Protein 3ZBQ (pdb70)

Sequence (315 aa):
KVKTRIYFCGGAGFRIGELFHGYHEDVCYIDTSVQNKHKHNTDDNTIIIEADKRAIGMGKDRKAAAELISAHIPAIAHHFPAGDTNIVVYSMGGASGSTIGPSLVSHLQQQGEVVVSVVIGSYDSDISLRNSSGSLKTFEGVSSVSKVPMIINYHENVEGIPQSMVNQNILEVLNALVILFNQEHQSLDLMDITNWAHFHKHHDVPVQTVQLHVCFDRQEAQAILDPISIASLYTDPDRDVSISTVLTRTTGYADPEKYDFDQMHFVINGLSIEDIRKRLEERREMMNRAKANMRKRQSTLDVDDQATSSGLVFD

B-factor: mean 13.77, std 8.46, range [2.0, 55.32]

Radius of gyration: 22.24 Å; Cα contacts (8 Å, |Δi|>4): 606; chains: 1; bounding box: 83×39×45 Å

Secondary structure (DSSP, 8-state):
--SEEEEEEHHHHHHHHHHHTTS-SSEEEEESBSTT--TT--TTTEEE--B--B-B--TT-HHHHHHHHGGGHHHHHHHS---SEEEEEEESSSSSHHHHHHHHHHHHHHTT--EEEEEEE--SSHHHHHHHHHHHHHHHHHHHHHTSPPEEEEEE--TTS-HHHHHHHHHHHHHHHHHHTSS-SBT--HHHHHHHHTGGGTS---SS-EEEEEESSHHHHHTSSSEEEEEEEESSGGG----S--SEEEEEE--TTT---SEEEEEEESTHHHHHHHHHHHHHHHHHHHHHT---PPPS--TT--B-TT--B--

CATH classification: 3.40.50.1440

Structure (mmCIF, N/CA/C/O backbone):
data_3ZBQ
#
_entry.id   3ZBQ
#
_cell.length_a   43.494
_cell.length_b   66.243
_cell.length_c   52.581
_cell.angle_alpha   90.00
_cell.angle_beta   112.69
_cell.angle_gamma   90.00
#
_symmetry.space_group_name_H-M   'P 1 21 1'
#
loop_
_entity.id
_entity.type
_entity.pdbx_description
1 polymer PHIKZ039
2 non-polymer "GUANOSINE-5'-DIPHOSPHATE"
3 water water
#
loop_
_atom_site.group_PDB
_atom_site.id
_atom_site.type_symbol
_atom_site.label_atom_id
_atom_site.label_alt_id
_atom_site.label_comp_id
_atom_site.label_asym_id
_atom_site.label_entity_id
_atom_site.label_seq_id
_atom_site.pdbx_PDB_ins_code
_atom_site.Cartn_x
_atom_site.Cartn_y
_atom_site.Cartn_z
_atom_site.occupancy
_atom_site.B_iso_or_equiv
_atom_site.auth_seq_id
_atom_site.auth_comp_id
_atom_site.auth_asym_id
_atom_site.auth_atom_id
_atom_site.pdbx_PDB_model_num
ATOM 1 N N . LYS A 1 4 ? -17.164 0.666 -25.089 1.00 18.72 4 LYS A N 1
ATOM 2 C CA . LYS A 1 4 ? -16.269 0.082 -24.094 1.00 16.50 4 LYS A CA 1
ATOM 3 C C . LYS A 1 4 ? -16.194 -1.415 -24.310 1.00 14.62 4 LYS A C 1
ATOM 4 O O . LYS A 1 4 ? -17.207 -2.047 -24.586 1.00 14.47 4 LYS A O 1
ATOM 10 N N . VAL A 1 5 ? -15.002 -1.990 -24.174 1.00 11.73 5 VAL A N 1
ATOM 11 C CA . VAL A 1 5 ? -14.877 -3.442 -24.231 1.00 9.77 5 VAL A CA 1
ATOM 12 C C . VAL A 1 5 ? -15.544 -4.039 -22.991 1.00 10.23 5 VAL A C 1
ATOM 13 O O . VAL A 1 5 ? -15.702 -3.348 -21.984 1.00 11.82 5 VAL A O 1
ATOM 17 N N . LYS A 1 6 ? -15.958 -5.302 -23.073 1.00 8.23 6 LYS A N 1
ATOM 18 C CA . LYS A 1 6 ? -16.589 -5.964 -21.935 1.00 11.40 6 LYS A CA 1
ATOM 19 C C . LYS A 1 6 ? -15.623 -6.124 -20.761 1.00 7.70 6 LYS A C 1
ATOM 20 O O . LYS A 1 6 ? -15.965 -5.838 -19.612 1.00 6.41 6 LYS A O 1
ATOM 26 N N . THR A 1 7 ? -14.409 -6.571 -21.058 1.00 8.93 7 THR A N 1
ATOM 27 C CA . THR A 1 7 ? -13.404 -6.757 -20.026 1.00 5.98 7 THR A CA 1
ATOM 28 C C . THR A 1 7 ? -12.044 -6.324 -20.563 1.00 7.41 7 THR A C 1
ATOM 29 O O . THR A 1 7 ? -11.587 -6.853 -21.579 1.00 9.42 7 THR A O 1
ATOM 33 N N . ARG A 1 8 ? -11.422 -5.348 -19.903 1.00 4.68 8 ARG A N 1
ATOM 34 C CA . ARG A 1 8 ? -10.036 -4.982 -20.200 1.00 7.31 8 ARG A CA 1
ATOM 35 C C . ARG A 1 8 ? -9.139 -5.641 -19.166 1.00 6.47 8 ARG A C 1
ATOM 36 O O . ARG A 1 8 ? -9.382 -5.538 -17.957 1.00 5.37 8 ARG A O 1
ATOM 44 N N . ILE A 1 9 ? -8.095 -6.317 -19.624 1.00 8.84 9 ILE A N 1
ATOM 45 C CA . ILE A 1 9 ? -7.141 -6.885 -18.689 1.00 5.86 9 ILE A CA 1
ATOM 46 C C . ILE A 1 9 ? -5.822 -6.135 -18.813 1.00 7.60 9 ILE A C 1
ATOM 47 O O . ILE A 1 9 ? -5.305 -5.969 -19.918 1.00 8.15 9 ILE A O 1
ATOM 52 N N . TYR A 1 10 ? -5.313 -5.656 -17.680 1.00 3.96 10 TYR A N 1
ATOM 53 C CA . TYR A 1 10 ? -4.044 -4.927 -17.631 1.00 7.09 10 TYR A CA 1
ATOM 54 C C . TYR A 1 10 ? -2.984 -5.813 -16.993 1.00 5.04 10 TYR A C 1
ATOM 55 O O . TYR A 1 10 ? -3.045 -6.090 -15.782 1.00 4.51 10 TYR A O 1
ATOM 64 N N . PHE A 1 11 ? -2.004 -6.239 -17.792 1.00 6.77 11 PHE A N 1
ATOM 65 C CA . PHE A 1 11 ? -0.910 -7.068 -17.305 1.00 6.74 11 PHE A CA 1
ATOM 66 C C . PHE A 1 11 ? 0.276 -6.151 -17.007 1.00 5.28 11 PHE A C 1
ATOM 67 O O . PHE A 1 11 ? 0.788 -5.495 -17.910 1.00 6.38 11 PHE A O 1
ATOM 75 N N . CYS A 1 12 ? 0.696 -6.099 -15.743 1.00 4.79 12 CYS A N 1
ATOM 76 C CA . CYS A 1 12 ? 1.678 -5.116 -15.297 1.00 5.76 12 CYS A CA 1
ATOM 77 C C . CYS A 1 12 ? 2.921 -5.755 -14.694 1.00 5.63 12 CYS A C 1
ATOM 78 O O . CYS A 1 12 ? 2.829 -6.661 -13.852 1.00 5.25 12 CYS A O 1
ATOM 81 N N . GLY A 1 13 ? 4.079 -5.259 -15.110 1.00 6.59 13 GLY A N 1
ATOM 82 C CA . GLY A 1 13 ? 5.352 -5.754 -14.609 1.00 6.22 13 GLY A CA 1
ATOM 83 C C . GLY A 1 13 ? 5.659 -7.146 -15.129 1.00 7.10 13 GLY A C 1
ATOM 84 O O . GLY A 1 13 ? 4.890 -7.691 -15.914 1.00 6.65 13 GLY A O 1
ATOM 85 N N . GLY A 1 14 ? 6.767 -7.728 -14.678 1.00 6.52 14 GLY A N 1
ATOM 86 C CA . GLY A 1 14 ? 7.207 -9.026 -15.168 1.00 5.76 14 GLY A CA 1
ATOM 87 C C . GLY A 1 14 ? 6.204 -10.152 -14.988 1.00 7.30 14 GLY A C 1
ATOM 88 O O . GLY A 1 14 ? 5.874 -10.854 -15.945 1.00 6.78 14 GLY A O 1
ATOM 89 N N . ALA A 1 15 ? 5.708 -10.321 -13.767 1.00 5.95 15 ALA A N 1
ATOM 90 C CA . ALA A 1 15 ? 4.779 -11.400 -13.484 1.00 6.03 15 ALA A CA 1
ATOM 91 C C . ALA A 1 15 ? 3.543 -11.234 -14.359 1.00 4.87 15 ALA A C 1
ATOM 92 O O . ALA A 1 15 ? 3.008 -12.212 -14.862 1.00 5.90 15 ALA A O 1
ATOM 94 N N . GLY A 1 16 ? 3.112 -9.992 -14.542 1.00 6.05 16 GLY A N 1
ATOM 95 C CA . GLY A 1 16 ? 1.939 -9.699 -15.359 1.00 5.47 16 GLY A CA 1
ATOM 96 C C . GLY A 1 16 ? 2.194 -10.083 -16.803 1.00 7.08 16 GLY A C 1
ATOM 97 O O . GLY A 1 16 ? 1.347 -10.699 -17.440 1.00 7.04 16 GLY A O 1
ATOM 98 N N . PHE A 1 17 ? 3.376 -9.735 -17.314 1.00 6.12 17 PHE A N 1
ATOM 99 C CA . PHE A 1 17 ? 3.758 -10.108 -18.678 1.00 5.78 17 PHE A CA 1
ATOM 100 C C . PHE A 1 17 ? 3.794 -11.624 -18.888 1.00 6.14 17 PHE A C 1
ATOM 101 O O . PHE A 1 17 ? 3.359 -12.126 -19.925 1.00 8.56 17 PHE A O 1
ATOM 109 N N . ARG A 1 18 ? 4.339 -12.347 -17.913 1.00 6.66 18 ARG A N 1
ATOM 110 C CA . ARG A 1 18 ? 4.465 -13.799 -18.018 1.00 7.10 18 ARG A CA 1
ATOM 111 C C . ARG A 1 18 ? 3.106 -14.488 -17.962 1.00 7.82 18 ARG A C 1
ATOM 112 O O . ARG A 1 18 ? 2.834 -15.409 -18.735 1.00 8.03 18 ARG A O 1
ATOM 120 N N . ILE A 1 19 ? 2.258 -14.040 -17.046 1.00 6.91 19 ILE A N 1
ATOM 121 C CA . ILE A 1 19 ? 0.898 -14.566 -16.970 1.00 5.89 19 ILE A CA 1
ATOM 122 C C . ILE A 1 19 ? 0.151 -14.263 -18.274 1.00 8.40 19 ILE A C 1
ATOM 123 O O . ILE A 1 19 ? -0.557 -15.116 -18.816 1.00 9.56 19 ILE A O 1
ATOM 128 N N . GLY A 1 20 ? 0.323 -13.047 -18.783 1.00 7.29 20 GLY A N 1
ATOM 129 C CA . GLY A 1 20 ? -0.339 -12.639 -20.016 1.00 7.81 20 GLY A CA 1
ATOM 130 C C . GLY A 1 20 ? 0.093 -13.475 -21.207 1.00 8.96 20 GLY A C 1
ATOM 131 O O . GLY A 1 20 ? -0.704 -13.803 -22.073 1.00 10.57 20 GLY A O 1
ATOM 132 N N . GLU A 1 21 ? 1.372 -13.828 -21.249 1.00 8.63 21 GLU A N 1
ATOM 133 C CA . GLU A 1 21 ? 1.864 -14.666 -22.326 1.00 12.46 21 GLU A CA 1
ATOM 134 C C . GLU A 1 21 ? 1.223 -16.043 -22.259 1.00 10.69 21 GLU A C 1
ATOM 135 O O . GLU A 1 21 ? 0.868 -16.610 -23.287 1.00 10.54 21 GLU A O 1
ATOM 141 N N . LEU A 1 22 ? 1.063 -16.572 -21.047 1.00 8.54 22 LEU A N 1
ATOM 142 C CA . LEU A 1 22 ? 0.406 -17.866 -20.861 1.00 8.28 22 LEU A CA 1
ATOM 143 C C . LEU A 1 22 ? -1.095 -17.788 -21.168 1.00 10.32 22 LEU A C 1
ATOM 144 O O . LEU A 1 22 ? -1.697 -18.774 -21.574 1.00 12.13 22 LEU A O 1
ATOM 149 N N . PHE A 1 23 ? -1.681 -16.610 -20.978 1.00 8.96 23 PHE A N 1
ATOM 150 C CA . PHE A 1 23 ? -3.130 -16.433 -21.097 1.00 10.14 23 PHE A CA 1
ATOM 151 C C . PHE A 1 23 ? -3.525 -16.062 -22.523 1.00 14.37 23 PHE A C 1
ATOM 152 O O . PHE A 1 23 ? -4.711 -15.943 -22.844 1.00 15.45 23 PHE A O 1
ATOM 160 N N . HIS A 1 24 ? -2.530 -15.886 -23.384 1.00 14.07 24 HIS A N 1
ATOM 161 C CA . HIS A 1 24 ? -2.792 -15.368 -24.722 1.00 19.92 24 HIS A CA 1
ATOM 162 C C . HIS A 1 24 ? -3.763 -16.227 -25.533 1.00 21.98 24 HIS A C 1
ATOM 163 O O . HIS A 1 24 ? -3.607 -17.446 -25.630 1.00 25.79 24 HIS A O 1
ATOM 170 N N . GLY A 1 25 ? -4.759 -15.580 -26.126 1.00 25.02 25 GLY A N 1
ATOM 171 C CA . GLY A 1 25 ? -5.752 -16.290 -26.911 1.00 27.46 25 GLY A CA 1
ATOM 172 C C . GLY A 1 25 ? -7.029 -16.546 -26.134 1.00 29.32 25 GLY A C 1
ATOM 173 O O . GLY A 1 25 ? -8.055 -16.891 -26.716 1.00 28.07 25 GLY A O 1
ATOM 174 N N . TYR A 1 26 ? -6.970 -16.375 -24.816 1.00 24.35 26 TYR A N 1
ATOM 175 C CA . TYR A 1 26 ? -8.154 -16.557 -23.980 1.00 22.02 26 TYR A CA 1
ATOM 176 C C . TYR A 1 26 ? -8.990 -15.289 -23.924 1.00 23.47 26 TYR A C 1
ATOM 177 O O . TYR A 1 26 ? -10.146 -15.310 -23.492 1.00 25.41 26 TYR A O 1
ATOM 186 N N . HIS A 1 27 ? -8.404 -14.184 -24.370 1.00 22.43 27 HIS A N 1
ATOM 187 C CA . HIS A 1 27 ? -9.107 -12.902 -24.364 1.00 24.32 27 HIS A CA 1
ATOM 188 C C . HIS A 1 27 ? -8.378 -11.904 -25.244 1.00 19.94 27 HIS A C 1
ATOM 189 O O . HIS A 1 27 ? -7.160 -11.770 -25.159 1.00 19.54 27 HIS A O 1
ATOM 196 N N . GLU A 1 28 ? -9.122 -11.192 -26.079 1.00 17.86 28 GLU A N 1
ATOM 197 C CA . GLU A 1 28 ? -8.506 -10.276 -27.031 1.00 19.16 28 GLU A CA 1
ATOM 198 C C . GLU A 1 28 ? -8.098 -8.948 -26.397 1.00 17.17 28 GLU A C 1
ATOM 199 O O . GLU A 1 28 ? -7.033 -8.396 -26.703 1.00 20.07 28 GLU A O 1
ATOM 205 N N . ASP A 1 29 ? -8.934 -8.445 -25.495 1.00 12.75 29 ASP A N 1
ATOM 206 C CA . ASP A 1 29 ? -8.779 -7.077 -25.000 1.00 10.42 29 ASP A CA 1
ATOM 207 C C . ASP A 1 29 ? -7.837 -6.995 -23.815 1.00 10.77 29 ASP A C 1
ATOM 208 O O . ASP A 1 29 ? -8.239 -6.668 -22.697 1.00 9.71 29 ASP A O 1
ATOM 213 N N . VAL A 1 30 ? -6.569 -7.286 -24.073 1.00 9.24 30 VAL A N 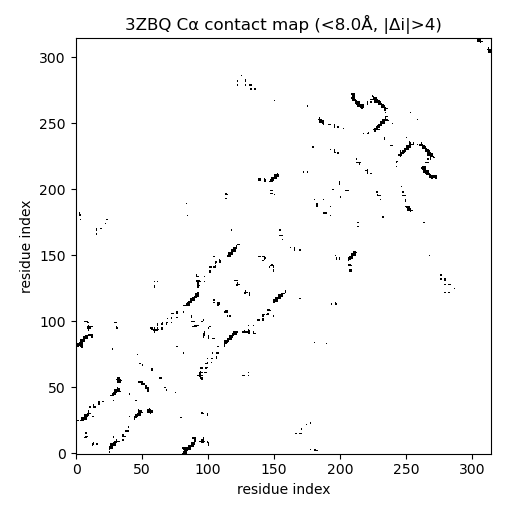1
ATOM 214 C CA . VAL A 1 30 ? -5.562 -7.257 -23.036 1.00 7.92 30 VAL A CA 1
ATOM 215 C C . VAL A 1 30 ? -4.496 -6.226 -23.394 1.00 10.10 30 VAL A C 1
ATOM 216 O O . VAL A 1 30 ? -4.306 -5.875 -24.569 1.00 7.10 30 VAL A O 1
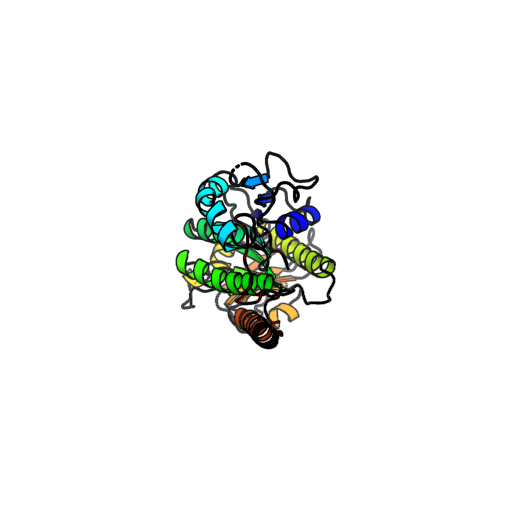ATOM 220 N N . CYS A 1 31 ? -3.797 -5.739 -22.378 1.00 7.38 31 CYS A N 1
ATOM 221 C CA . CYS A 1 31 ? -2.724 -4.790 -22.608 1.00 8.31 31 CYS A CA 1
ATOM 222 C C . CYS A 1 31 ? -1.648 -4.968 -21.562 1.00 6.74 31 CYS A C 1
ATOM 223 O O . CYS A 1 31 ? -1.878 -5.597 -20.514 1.00 7.51 31 CYS A O 1
ATOM 226 N N . TYR A 1 32 ? -0.470 -4.424 -21.858 1.00 6.74 32 TYR A N 1
ATOM 227 C CA . TYR A 1 32 ? 0.725 -4.674 -21.066 1.00 6.95 32 TYR A CA 1
ATOM 228 C C . TYR A 1 32 ? 1.442 -3.375 -20.743 1.00 7.62 32 TYR A C 1
ATOM 229 O O . TYR A 1 32 ? 1.670 -2.549 -21.627 1.00 7.91 32 TYR A O 1
ATOM 238 N N . ILE A 1 33 ? 1.805 -3.202 -19.477 1.00 4.92 33 ILE A N 1
ATOM 239 C CA . ILE A 1 33 ? 2.504 -2.003 -19.035 1.00 4.96 33 ILE A CA 1
ATOM 240 C C . ILE A 1 33 ? 3.681 -2.405 -18.157 1.00 5.57 33 ILE A C 1
ATOM 241 O O . ILE A 1 33 ? 3.521 -3.140 -17.184 1.00 4.89 33 ILE A O 1
ATOM 246 N N . ASP A 1 34 ? 4.868 -1.920 -18.497 1.00 6.40 34 ASP A N 1
ATOM 247 C CA . ASP A 1 34 ? 6.065 -2.271 -17.737 1.00 6.96 34 ASP A CA 1
ATOM 248 C C . ASP A 1 34 ? 7.086 -1.152 -17.834 1.00 8.37 34 ASP A C 1
ATOM 249 O O . ASP A 1 34 ? 6.868 -0.146 -18.520 1.00 7.59 34 ASP A O 1
ATOM 254 N N . THR A 1 35 ? 8.201 -1.337 -17.140 1.00 6.36 35 THR A N 1
ATOM 255 C CA . THR A 1 35 ? 9.329 -0.404 -17.180 1.00 7.57 35 THR A CA 1
ATOM 256 C C . THR A 1 35 ? 10.535 -1.085 -17.818 1.00 8.86 35 THR A C 1
ATOM 257 O O . THR A 1 35 ? 11.682 -0.666 -17.637 1.00 9.05 35 THR A O 1
ATOM 261 N N . SER A 1 36 ? 10.274 -2.142 -18.575 1.00 8.42 36 SER A N 1
ATOM 262 C CA . SER A 1 36 ? 11.341 -3.010 -19.064 1.00 12.36 36 SER A CA 1
ATOM 263 C C . SER A 1 36 ? 10.989 -3.567 -20.440 1.00 12.12 36 SER A C 1
ATOM 264 O O . SER A 1 36 ? 9.871 -4.042 -20.645 1.00 15.10 36 SER A O 1
ATOM 267 N N . VAL A 1 37 ? 11.927 -3.491 -21.387 1.00 10.25 37 VAL A N 1
ATOM 268 C CA . VAL A 1 37 ? 11.704 -4.082 -22.712 1.00 12.33 37 VAL A CA 1
ATOM 269 C C . VAL A 1 37 ? 12.051 -5.565 -22.707 1.00 17.76 37 VAL A C 1
ATOM 270 O O . VAL A 1 37 ? 11.595 -6.321 -23.559 1.00 17.57 37 VAL A O 1
ATOM 274 N N . GLN A 1 38 ? 12.855 -5.977 -21.733 1.00 17.19 38 GLN A N 1
ATOM 275 C CA . GLN A 1 38 ? 13.301 -7.362 -21.668 1.00 20.61 38 GLN A CA 1
ATOM 276 C C . GLN A 1 38 ? 12.128 -8.329 -21.473 1.00 22.37 38 GLN A C 1
ATOM 277 O O . GLN A 1 38 ? 12.130 -9.442 -22.012 1.00 24.49 38 GLN A O 1
ATOM 283 N N . ASN A 1 39 ? 11.118 -7.895 -20.722 1.00 19.69 39 ASN A N 1
ATOM 284 C CA . ASN A 1 39 ? 9.992 -8.761 -20.393 1.00 17.79 39 ASN A CA 1
ATOM 285 C C . ASN A 1 39 ? 9.043 -8.977 -21.558 1.00 18.95 39 ASN A C 1
ATOM 286 O O . ASN A 1 39 ? 8.148 -9.826 -21.491 1.00 18.85 39 ASN A O 1
ATOM 291 N N . LYS A 1 40 ? 9.225 -8.195 -22.616 1.00 15.59 40 LYS A N 1
ATOM 292 C CA . LYS A 1 40 ? 8.418 -8.366 -23.813 1.00 18.33 40 LYS A CA 1
ATOM 293 C C . LYS A 1 40 ? 8.607 -9.764 -24.395 1.00 21.45 40 LYS A C 1
ATOM 294 O O . LYS A 1 40 ? 9.699 -10.355 -24.327 1.00 19.99 40 LYS A O 1
ATOM 300 N N . HIS A 1 41 ? 7.515 -10.306 -24.919 1.00 18.30 41 HIS A N 1
ATOM 301 C CA . HIS A 1 41 ? 7.517 -11.629 -25.521 1.00 19.44 41 HIS A CA 1
ATOM 302 C C . HIS A 1 41 ? 6.775 -11.564 -26.856 1.00 22.39 41 HIS A C 1
ATOM 303 O O . HIS A 1 41 ? 6.369 -10.480 -27.296 1.00 19.00 41 HIS A O 1
ATOM 310 N N . LYS A 1 42 ? 6.589 -12.721 -27.485 1.00 18.96 42 LYS A N 1
ATOM 311 C CA . LYS A 1 42 ? 6.040 -12.781 -28.838 1.00 25.08 42 LYS A CA 1
ATOM 312 C C . LYS A 1 42 ? 4.650 -12.148 -28.981 1.00 26.86 42 LYS A C 1
ATOM 313 O O . LYS A 1 42 ? 4.257 -11.750 -30.078 1.00 30.15 42 LYS A O 1
ATOM 319 N N . HIS A 1 43 ? 3.911 -12.047 -27.879 1.00 21.85 43 HIS A N 1
ATOM 320 C CA . HIS A 1 43 ? 2.542 -11.527 -27.945 1.00 24.09 43 HIS A CA 1
ATOM 321 C C . HIS A 1 43 ? 2.430 -10.047 -27.548 1.00 23.89 43 HIS A C 1
ATOM 322 O O . HIS A 1 43 ? 1.332 -9.478 -27.521 1.00 22.58 43 HIS A O 1
ATOM 329 N N . ASN A 1 44 ? 3.567 -9.425 -27.251 1.00 19.11 44 ASN A N 1
ATOM 330 C CA . ASN A 1 44 ? 3.599 -7.982 -27.049 1.00 17.98 44 ASN A CA 1
ATOM 331 C C . ASN A 1 44 ? 3.727 -7.280 -28.386 1.00 23.42 44 ASN A C 1
ATOM 332 O O . ASN A 1 44 ? 4.658 -7.546 -29.144 1.00 21.99 44 ASN A O 1
ATOM 337 N N . THR A 1 45 ? 2.788 -6.385 -28.674 1.00 17.38 45 THR A N 1
ATOM 338 C CA . THR A 1 45 ? 2.823 -5.609 -29.910 1.00 21.64 45 THR A CA 1
ATOM 339 C C . THR A 1 45 ? 2.950 -4.122 -29.595 1.00 21.97 45 THR A C 1
ATOM 340 O O . THR A 1 45 ? 2.852 -3.715 -28.434 1.00 17.99 45 THR A O 1
ATOM 344 N N . ASP A 1 46 ? 3.168 -3.312 -30.628 1.00 23.47 46 ASP A N 1
ATOM 345 C CA . ASP A 1 46 ? 3.214 -1.866 -30.452 1.00 27.50 46 ASP A CA 1
ATOM 346 C C . ASP A 1 46 ? 1.836 -1.351 -30.047 1.00 20.93 46 ASP A C 1
ATOM 347 O O . ASP A 1 46 ? 1.720 -0.307 -29.405 1.00 25.58 46 ASP A O 1
ATOM 352 N N . ASP A 1 47 ? 0.795 -2.093 -30.422 1.00 20.88 47 ASP A N 1
ATOM 353 C CA . ASP A 1 47 ? -0.578 -1.682 -30.147 1.00 22.74 47 ASP A CA 1
ATOM 354 C C . ASP A 1 47 ? -1.071 -2.017 -28.739 1.00 21.29 47 ASP A C 1
ATOM 355 O O . ASP A 1 47 ? -1.948 -1.331 -28.216 1.00 24.39 47 ASP A O 1
ATOM 360 N N . ASN A 1 48 ? -0.510 -3.053 -28.120 1.00 14.50 48 ASN A N 1
ATOM 361 C CA . ASN A 1 48 ? -1.027 -3.504 -26.827 1.00 13.19 48 ASN A CA 1
ATOM 362 C C . ASN A 1 48 ? -0.072 -3.327 -25.643 1.00 11.90 48 ASN A C 1
ATOM 363 O O . ASN A 1 48 ? -0.361 -3.770 -24.531 1.00 8.93 48 ASN A O 1
ATOM 368 N N . THR A 1 49 ? 1.060 -2.674 -25.876 1.00 9.47 49 THR A N 1
ATOM 369 C CA . THR A 1 49 ? 2.096 -2.587 -24.853 1.00 8.82 49 THR A CA 1
ATOM 370 C C . THR A 1 49 ? 2.596 -1.163 -24.698 1.00 8.35 49 THR A C 1
ATOM 371 O O . THR A 1 49 ? 2.827 -0.469 -25.693 1.00 9.25 49 THR A O 1
ATOM 375 N N . ILE A 1 50 ? 2.731 -0.725 -23.450 1.00 5.65 50 ILE A N 1
ATOM 376 C CA . ILE A 1 50 ? 3.376 0.547 -23.133 1.00 8.41 50 ILE A CA 1
ATOM 377 C C . ILE A 1 50 ? 4.550 0.262 -22.210 1.00 8.19 50 ILE A C 1
ATOM 378 O O . ILE A 1 50 ? 4.374 -0.303 -21.127 1.00 7.16 50 ILE A O 1
ATOM 383 N N . ILE A 1 51 ? 5.745 0.638 -22.652 1.00 7.63 51 ILE A N 1
ATOM 384 C CA . ILE A 1 51 ? 6.951 0.519 -21.834 1.00 7.58 51 ILE A CA 1
ATOM 385 C C . ILE A 1 51 ? 7.356 1.908 -21.342 1.00 10.01 51 ILE A C 1
ATOM 386 O O . ILE A 1 51 ? 7.557 2.822 -22.140 1.00 11.88 51 ILE A O 1
ATOM 391 N N . ILE A 1 52 ? 7.441 2.076 -20.025 1.00 7.41 52 ILE A N 1
ATOM 392 C CA . ILE A 1 52 ? 7.746 3.378 -19.443 1.00 9.68 52 ILE A CA 1
ATOM 393 C C . ILE A 1 52 ? 9.248 3.487 -19.254 1.00 14.09 52 ILE A C 1
ATOM 394 O O . ILE A 1 52 ? 9.829 2.786 -18.421 1.00 10.95 52 ILE A O 1
ATOM 399 N N . GLU A 1 53 ? 9.874 4.365 -20.029 1.00 13.44 53 GLU A N 1
ATOM 400 C CA . GLU A 1 53 ? 11.329 4.488 -19.991 1.00 16.48 53 GLU A CA 1
ATOM 401 C C . GLU A 1 53 ? 11.806 5.407 -18.866 1.00 16.05 53 GLU A C 1
ATOM 402 O O . GLU A 1 53 ? 11.136 6.377 -18.512 1.00 15.82 53 GLU A O 1
ATOM 408 N N . ALA A 1 54 ? 12.980 5.108 -18.321 1.00 21.25 54 ALA A N 1
ATOM 409 C CA . ALA A 1 54 ? 13.577 5.964 -17.300 1.00 23.83 54 ALA A CA 1
ATOM 410 C C . ALA A 1 54 ? 14.713 6.772 -17.917 1.00 26.74 54 ALA A C 1
ATOM 411 O O . ALA A 1 54 ? 15.349 6.319 -18.869 1.00 32.01 54 ALA A O 1
ATOM 413 N N . ASP A 1 55 ? 14.955 7.969 -17.389 1.00 32.40 55 ASP A N 1
ATOM 414 C CA . ASP A 1 55 ? 16.083 8.783 -17.833 1.00 31.01 55 ASP A CA 1
ATOM 415 C C . ASP A 1 55 ? 17.380 8.068 -17.494 1.00 34.50 55 ASP A C 1
ATOM 416 O O . ASP A 1 55 ? 17.643 7.778 -16.327 1.00 34.22 55 ASP A O 1
ATOM 421 N N . LYS A 1 65 ? 18.340 7.343 -21.527 1.00 34.06 65 LYS A N 1
ATOM 422 C CA . LYS A 1 65 ? 16.918 7.017 -21.647 1.00 35.59 65 LYS A CA 1
ATOM 423 C C . LYS A 1 65 ? 16.723 5.538 -22.009 1.00 30.67 65 LYS A C 1
ATOM 424 O O . LYS A 1 65 ? 16.920 5.131 -23.159 1.00 27.76 65 LYS A O 1
ATOM 430 N N . ARG A 1 66 ? 16.344 4.736 -21.016 1.00 26.55 66 ARG A N 1
ATOM 431 C CA . ARG A 1 66 ? 16.261 3.287 -21.188 1.00 25.17 66 ARG A CA 1
ATOM 432 C C . ARG A 1 66 ? 15.109 2.648 -20.414 1.00 18.38 66 ARG A C 1
ATOM 433 O O . ARG A 1 66 ? 14.441 3.293 -19.603 1.00 20.06 66 ARG A O 1
ATOM 441 N N . ALA A 1 67 ? 14.886 1.367 -20.676 1.00 13.51 67 ALA A N 1
ATOM 442 C CA . ALA A 1 67 ? 13.855 0.622 -19.971 1.00 11.51 67 ALA A CA 1
ATOM 443 C C . ALA A 1 67 ? 14.448 -0.705 -19.567 1.00 10.20 67 ALA A C 1
ATOM 444 O O . ALA A 1 67 ? 14.378 -1.690 -20.311 1.00 11.82 67 ALA A O 1
ATOM 446 N N . ILE A 1 68 ? 15.069 -0.725 -18.395 1.00 11.22 68 ILE A N 1
ATOM 447 C CA . ILE A 1 68 ? 15.759 -1.924 -17.939 1.00 9.50 68 ILE A CA 1
ATOM 448 C C . ILE A 1 68 ? 15.209 -2.416 -16.606 1.00 11.07 68 ILE A C 1
ATOM 449 O O . ILE A 1 68 ? 15.903 -3.090 -15.846 1.00 6.98 68 ILE A O 1
ATOM 454 N N . GLY A 1 69 ? 13.946 -2.089 -16.326 1.00 6.43 69 GLY A N 1
ATOM 455 C CA . GLY A 1 69 ? 13.319 -2.531 -15.095 1.00 6.65 69 GLY A CA 1
ATOM 456 C C . GLY A 1 69 ? 13.656 -1.660 -13.899 1.00 7.62 69 GLY A C 1
ATOM 457 O O . GLY A 1 69 ? 14.422 -0.690 -13.999 1.00 8.87 69 GLY A O 1
ATOM 458 N N . MET A 1 70 ? 13.098 -2.025 -12.751 1.00 6.63 70 MET A N 1
ATOM 459 C CA . MET A 1 70 ? 13.313 -1.273 -11.523 1.00 5.83 70 MET A CA 1
ATOM 460 C C . MET A 1 70 ? 13.988 -2.113 -10.431 1.00 6.34 70 MET A C 1
ATOM 461 O O . MET A 1 70 ? 14.235 -1.623 -9.331 1.00 6.14 70 MET A O 1
ATOM 466 N N . GLY A 1 71 ? 14.293 -3.371 -10.752 1.00 6.90 71 GLY A N 1
ATOM 467 C CA . GLY A 1 71 ? 14.970 -4.266 -9.828 1.00 6.01 71 GLY A CA 1
ATOM 468 C C . GLY A 1 71 ? 14.481 -4.246 -8.389 1.00 8.28 71 GLY A C 1
ATOM 469 O O . GLY A 1 71 ? 15.267 -4.046 -7.468 1.00 4.64 71 GLY A O 1
ATOM 470 N N . LYS A 1 72 ? 13.177 -4.450 -8.203 1.00 6.19 72 LYS A N 1
ATOM 471 C CA . LYS A 1 72 ? 12.541 -4.512 -6.881 1.00 7.47 72 LYS A CA 1
ATOM 472 C C . LYS A 1 72 ? 12.611 -3.231 -6.042 1.00 6.09 72 LYS A C 1
ATOM 473 O O . LYS A 1 72 ? 12.344 -3.258 -4.837 1.00 8.43 72 LYS A O 1
ATOM 479 N N . ASP A 1 73 ? 12.950 -2.115 -6.683 1.00 7.53 73 ASP A N 1
ATOM 480 C CA . ASP A 1 73 ? 12.965 -0.819 -6.007 1.00 7.50 73 ASP A CA 1
ATOM 481 C C . ASP A 1 73 ? 11.593 -0.180 -6.168 1.00 7.97 73 ASP A C 1
ATOM 482 O O . ASP A 1 73 ? 11.355 0.567 -7.121 1.00 8.66 73 ASP A O 1
ATOM 487 N N . ARG A 1 74 ? 10.692 -0.485 -5.238 1.00 6.91 74 ARG A N 1
ATOM 488 C CA . ARG A 1 74 ? 9.299 -0.035 -5.326 1.00 11.31 74 ARG A CA 1
ATOM 489 C C . ARG A 1 74 ? 9.163 1.491 -5.291 1.00 10.24 74 ARG A C 1
ATOM 490 O O . ARG A 1 74 ? 8.323 2.065 -5.991 1.00 9.05 74 ARG A O 1
ATOM 498 N N . LYS A 1 75 ? 9.977 2.149 -4.471 1.00 11.07 75 LYS A N 1
ATOM 499 C CA . LYS A 1 75 ? 9.911 3.606 -4.376 1.00 10.89 75 LYS A CA 1
ATOM 500 C C . LYS A 1 75 ? 10.356 4.277 -5.667 1.00 10.47 75 LYS A C 1
ATOM 501 O O . LYS A 1 75 ? 9.690 5.191 -6.158 1.00 9.05 75 LYS A O 1
ATOM 507 N N . ALA A 1 76 ? 11.478 3.823 -6.223 1.00 8.37 76 ALA A N 1
ATOM 508 C CA . ALA A 1 76 ? 11.940 4.361 -7.495 1.00 7.77 76 ALA A CA 1
ATOM 509 C C . ALA A 1 76 ? 10.920 4.131 -8.595 1.00 9.49 76 ALA A C 1
ATOM 510 O O . ALA A 1 76 ? 10.682 5.012 -9.422 1.00 8.40 76 ALA A O 1
ATOM 512 N N . ALA A 1 77 ? 10.325 2.942 -8.617 1.00 7.58 77 ALA A N 1
ATOM 513 C CA . ALA A 1 77 ? 9.333 2.626 -9.632 1.00 7.81 77 ALA A CA 1
ATOM 514 C C . ALA A 1 77 ? 8.157 3.587 -9.505 1.00 8.13 77 ALA A C 1
ATOM 515 O O . ALA A 1 77 ? 7.674 4.129 -10.503 1.00 9.57 77 ALA A O 1
ATOM 517 N N . ALA A 1 78 ? 7.696 3.804 -8.279 1.00 8.08 78 ALA A N 1
ATOM 518 C CA . ALA A 1 78 ? 6.537 4.678 -8.072 1.00 10.66 78 ALA A CA 1
ATOM 519 C C . ALA A 1 78 ? 6.843 6.117 -8.505 1.00 13.55 78 ALA A C 1
ATOM 520 O O . ALA A 1 78 ? 5.999 6.781 -9.109 1.00 12.42 78 ALA A O 1
ATOM 522 N N . GLU A 1 79 ? 8.052 6.591 -8.205 1.00 9.36 79 GLU A N 1
ATOM 523 C CA . GLU A 1 79 ? 8.478 7.931 -8.627 1.00 10.76 79 GLU A CA 1
ATOM 524 C C . GLU A 1 79 ? 8.421 8.071 -10.136 1.00 11.18 79 GLU A C 1
ATOM 525 O O . GLU A 1 79 ? 8.070 9.128 -10.670 1.00 14.60 79 GLU A O 1
ATOM 531 N N . LEU A 1 80 ? 8.804 7.000 -10.823 1.00 6.62 80 LEU A N 1
ATOM 532 C CA . LEU A 1 80 ? 8.886 7.025 -12.270 1.00 10.64 80 LEU A CA 1
ATOM 533 C C . LEU A 1 80 ? 7.486 6.993 -12.875 1.00 11.67 80 LEU A C 1
ATOM 534 O O . LEU A 1 80 ? 7.123 7.851 -13.671 1.00 9.58 80 LEU A O 1
ATOM 539 N N . ILE A 1 81 ? 6.701 6.004 -12.466 1.00 9.60 81 ILE A N 1
ATOM 540 C CA . ILE A 1 81 ? 5.478 5.667 -13.189 1.00 7.77 81 ILE A CA 1
ATOM 541 C C . ILE A 1 81 ? 4.239 6.505 -12.860 1.00 10.93 81 ILE A C 1
ATOM 542 O O . ILE A 1 81 ? 3.334 6.603 -13.684 1.00 7.72 81 ILE A O 1
ATOM 547 N N . SER A 1 82 ? 4.179 7.080 -11.662 1.00 11.69 82 SER A N 1
ATOM 548 C CA . SER A 1 82 ? 2.926 7.696 -11.195 1.00 12.01 82 SER A CA 1
ATOM 549 C C . SER A 1 82 ? 2.345 8.754 -12.130 1.00 12.93 82 SER A C 1
ATOM 550 O O . SER A 1 82 ? 1.139 8.769 -12.391 1.00 10.56 82 SER A O 1
ATOM 553 N N . ALA A 1 83 ? 3.196 9.631 -12.647 1.00 12.10 83 ALA A N 1
ATOM 554 C CA . ALA A 1 83 ? 2.719 10.720 -13.505 1.00 17.12 83 ALA A CA 1
ATOM 555 C C . ALA A 1 83 ? 2.222 10.237 -14.873 1.00 13.87 83 ALA A C 1
ATOM 556 O O . ALA A 1 83 ? 1.534 10.973 -15.582 1.00 15.98 83 ALA A O 1
ATOM 558 N N . HIS A 1 84 ? 2.559 9.002 -15.240 1.00 8.99 84 HIS A N 1
ATOM 559 C CA . HIS A 1 84 ? 2.179 8.467 -16.551 1.00 9.49 84 HIS A CA 1
ATOM 560 C C . HIS A 1 84 ? 0.823 7.768 -16.546 1.00 10.02 84 HIS A C 1
ATOM 561 O O . HIS A 1 84 ? 0.281 7.456 -17.603 1.00 8.13 84 HIS A O 1
ATOM 568 N N . ILE A 1 85 ? 0.294 7.500 -15.359 1.00 12.55 85 ILE A N 1
ATOM 569 C CA . ILE A 1 85 ? -0.938 6.710 -15.233 1.00 11.27 85 ILE A CA 1
ATOM 570 C C . ILE A 1 85 ? -2.166 7.261 -15.991 1.00 9.95 85 ILE A C 1
ATOM 571 O O . ILE A 1 85 ? -2.858 6.495 -16.667 1.00 10.70 85 ILE A O 1
ATOM 576 N N . PRO A 1 86 ? -2.446 8.578 -15.884 1.00 11.27 86 PRO A N 1
ATOM 577 C CA . PRO A 1 86 ? -3.574 9.098 -16.667 1.00 10.29 86 PRO A CA 1
ATOM 578 C C . PRO A 1 86 ? -3.420 8.848 -18.171 1.00 11.01 86 PRO A C 1
ATOM 579 O O . PRO A 1 86 ? -4.378 8.446 -18.831 1.00 10.27 86 PRO A O 1
ATOM 583 N N . ALA A 1 87 ? -2.227 9.063 -18.709 1.00 8.90 87 ALA A N 1
ATOM 584 C CA . ALA A 1 87 ? -2.025 8.860 -20.136 1.00 8.80 87 ALA A CA 1
ATOM 585 C C . ALA A 1 87 ? -2.264 7.400 -20.504 1.00 9.13 87 ALA A C 1
ATOM 586 O O . ALA A 1 87 ? -2.912 7.092 -21.509 1.00 9.65 87 ALA A O 1
ATOM 588 N N . ILE A 1 88 ? -1.732 6.504 -19.680 1.00 7.81 88 ILE A N 1
ATOM 589 C CA . ILE A 1 88 ? -1.836 5.075 -19.933 1.00 6.87 88 ILE A CA 1
ATOM 590 C C . ILE A 1 88 ? -3.307 4.664 -19.894 1.00 8.17 88 ILE A C 1
ATOM 591 O O . ILE A 1 88 ? -3.774 3.892 -20.736 1.00 7.52 88 ILE A O 1
ATOM 596 N N . ALA A 1 89 ? -4.034 5.207 -18.925 1.00 6.83 89 ALA A N 1
ATOM 597 C CA . ALA A 1 89 ? -5.460 4.892 -18.783 1.00 9.14 89 ALA A CA 1
ATOM 598 C C . ALA A 1 89 ? -6.259 5.457 -19.953 1.00 10.24 89 ALA A C 1
ATOM 599 O O . ALA A 1 89 ? -7.325 4.938 -20.316 1.00 11.50 89 ALA A O 1
ATOM 601 N N . HIS A 1 90 ? -5.764 6.547 -20.524 1.00 8.90 90 HIS A N 1
ATOM 602 C CA . HIS A 1 90 ? -6.404 7.126 -21.697 1.00 12.01 90 HIS A CA 1
ATOM 603 C C . HIS A 1 90 ? -6.132 6.245 -22.909 1.00 12.70 90 HIS A C 1
ATOM 604 O O . HIS A 1 90 ? -7.006 6.010 -23.738 1.00 9.81 90 HIS A O 1
ATOM 611 N N . HIS A 1 91 ? -4.901 5.755 -22.999 1.00 10.25 91 HIS A N 1
ATOM 612 C CA . HIS A 1 91 ? -4.463 4.904 -24.100 1.00 12.12 91 HIS A CA 1
ATOM 613 C C . HIS A 1 91 ? -5.174 3.546 -24.132 1.00 11.22 91 HIS A C 1
ATOM 614 O O . HIS A 1 91 ? -5.505 3.039 -25.207 1.00 9.24 91 HIS A O 1
ATOM 621 N N . PHE A 1 92 ? -5.368 2.948 -22.958 1.00 10.31 92 PHE A N 1
ATOM 622 C CA . PHE A 1 92 ? -6.033 1.652 -22.838 1.00 9.74 92 PHE A CA 1
ATOM 623 C C . PHE A 1 92 ? -7.273 1.851 -21.982 1.00 12.32 92 PHE A C 1
ATOM 624 O O . PHE A 1 92 ? -7.261 1.570 -20.782 1.00 9.19 92 PHE A O 1
ATOM 632 N N . PRO A 1 93 ? -8.351 2.357 -22.592 1.00 10.15 93 PRO A N 1
ATOM 633 C CA . PRO A 1 93 ? -9.498 2.769 -21.773 1.00 11.16 93 PRO A CA 1
ATOM 634 C C . PRO A 1 93 ? -10.151 1.601 -21.036 1.00 9.43 93 PRO A C 1
ATOM 635 O O . PRO A 1 93 ? -10.088 0.447 -21.489 1.00 9.17 93 PRO A O 1
ATOM 639 N N . ALA A 1 94 ? -10.739 1.910 -19.884 1.00 10.83 94 ALA A N 1
ATOM 640 C CA . ALA A 1 94 ? -11.415 0.918 -19.049 1.00 12.22 94 ALA A CA 1
ATOM 641 C C . ALA A 1 94 ? -12.489 0.159 -19.805 1.00 11.65 94 ALA A C 1
ATOM 642 O O . ALA A 1 94 ? -13.175 0.721 -20.663 1.00 9.50 94 ALA A O 1
ATOM 644 N N . GLY A 1 95 ? -12.647 -1.118 -19.465 1.00 8.94 95 GLY A N 1
ATOM 645 C CA . GLY A 1 95 ? -13.771 -1.896 -19.956 1.00 10.14 95 GLY A CA 1
ATOM 646 C C . GLY A 1 95 ? -14.950 -1.828 -18.996 1.00 9.33 95 GLY A C 1
ATOM 647 O O . GLY A 1 95 ? -14.853 -1.200 -17.933 1.00 7.85 95 GLY A O 1
ATOM 648 N N . ASP A 1 96 ? -16.063 -2.468 -19.354 1.00 8.98 96 ASP A N 1
ATOM 649 C CA . ASP A 1 96 ? -17.189 -2.586 -18.429 1.00 8.22 96 ASP A CA 1
ATOM 650 C C . ASP A 1 96 ? -16.744 -3.271 -17.134 1.00 8.43 96 ASP A C 1
ATOM 651 O O . ASP A 1 96 ? -17.237 -2.953 -16.053 1.00 5.35 96 ASP A O 1
ATOM 656 N N . THR A 1 97 ? -15.787 -4.192 -17.261 1.00 8.25 97 THR A N 1
ATOM 657 C CA . THR A 1 97 ? -15.099 -4.789 -16.122 1.00 6.14 97 THR A CA 1
ATOM 658 C C . THR A 1 97 ? -13.607 -4.709 -16.403 1.00 5.35 97 THR A C 1
ATOM 659 O O . THR A 1 97 ? -13.199 -4.585 -17.558 1.00 4.75 97 THR A O 1
ATOM 663 N N . ASN A 1 98 ? -12.795 -4.757 -15.353 1.00 4.93 98 ASN A N 1
ATOM 664 C CA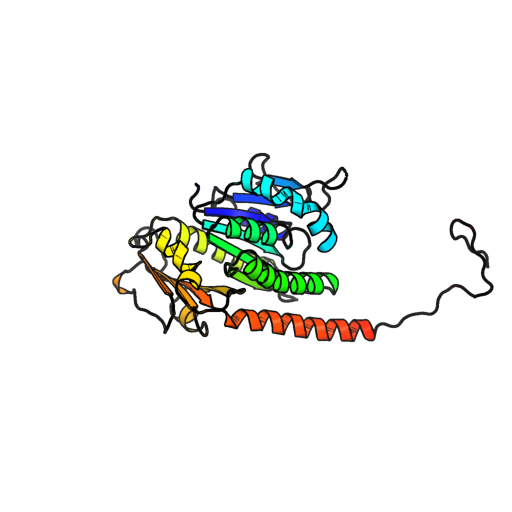 . ASN A 1 98 ? -11.356 -4.576 -15.517 1.00 5.24 98 ASN A CA 1
ATOM 665 C C . ASN A 1 98 ? -10.593 -5.503 -14.601 1.00 4.76 98 ASN A C 1
ATOM 666 O O . ASN A 1 98 ? -10.920 -5.625 -13.415 1.00 5.65 98 ASN A O 1
ATOM 671 N N . ILE A 1 99 ? -9.575 -6.158 -15.148 1.00 5.51 99 ILE A N 1
ATOM 672 C CA . ILE A 1 99 ? -8.779 -7.084 -14.371 1.00 3.33 99 ILE A CA 1
ATOM 673 C C . ILE A 1 99 ? -7.340 -6.610 -14.476 1.00 4.13 99 ILE A C 1
ATOM 674 O O . ILE A 1 99 ? -6.854 -6.363 -15.567 1.00 3.33 99 ILE A O 1
ATOM 679 N N . VAL A 1 100 ? -6.699 -6.424 -13.332 1.00 2.93 100 VAL A N 1
ATOM 680 C CA . VAL A 1 100 ? -5.313 -5.959 -13.286 1.00 3.76 100 VAL A CA 1
ATOM 681 C C . VAL A 1 100 ? -4.441 -7.027 -12.619 1.00 3.87 100 VAL A C 1
ATOM 682 O O . VAL A 1 100 ? -4.745 -7.480 -11.508 1.00 3.15 100 VAL A O 1
ATOM 686 N N . VAL A 1 101 ? -3.332 -7.396 -13.271 1.00 6.56 101 VAL A N 1
ATOM 687 C CA . VAL A 1 101 ? -2.534 -8.558 -12.867 1.00 3.13 101 VAL A CA 1
ATOM 688 C C . VAL A 1 101 ? -1.090 -8.169 -12.615 1.00 3.92 101 VAL A C 1
ATOM 689 O O . VAL A 1 101 ? -0.464 -7.551 -13.483 1.00 5.28 101 VAL A O 1
ATOM 693 N N . TYR A 1 102 ? -0.563 -8.528 -11.438 1.00 3.00 102 TYR A N 1
ATOM 694 C CA . TYR A 1 102 ? 0.799 -8.112 -11.038 1.00 3.06 102 TYR A CA 1
ATOM 695 C C . TYR A 1 102 ? 1.279 -8.811 -9.771 1.00 4.47 102 TYR A C 1
ATOM 696 O O . TYR A 1 102 ? 0.481 -9.304 -8.971 1.00 4.69 102 TYR A O 1
ATOM 705 N N . SER A 1 103 ? 2.597 -8.848 -9.578 1.00 3.36 103 SER A N 1
ATOM 706 C CA . SER A 1 103 ? 3.152 -9.390 -8.350 1.00 4.00 103 SER A CA 1
ATOM 707 C C . SER A 1 103 ? 3.166 -8.314 -7.270 1.00 4.04 103 SER A C 1
ATOM 708 O O . SER A 1 103 ? 3.178 -7.121 -7.571 1.00 5.35 103 SER A O 1
ATOM 711 N N . MET A 1 104 ? 3.191 -8.739 -6.012 1.00 3.53 104 MET A N 1
ATOM 712 C CA . MET A 1 104 ? 3.314 -7.812 -4.895 1.00 3.15 104 MET A CA 1
ATOM 713 C C . MET A 1 104 ? 4.768 -7.580 -4.468 1.00 3.75 104 MET A C 1
ATOM 714 O O . MET A 1 104 ? 5.083 -6.563 -3.844 1.00 4.02 104 MET A O 1
ATOM 719 N N . GLY A 1 105 ? 5.638 -8.526 -4.778 1.00 4.16 105 GLY A N 1
ATOM 720 C CA . GLY A 1 105 ? 7.007 -8.470 -4.273 1.00 3.17 105 GLY A CA 1
ATOM 721 C C . GLY A 1 105 ? 7.998 -7.780 -5.185 1.00 5.43 105 GLY A C 1
ATOM 722 O O . GLY A 1 105 ? 9.166 -7.586 -4.824 1.00 4.90 105 GLY A O 1
ATOM 723 N N . GLY A 1 106 ? 7.536 -7.425 -6.379 1.00 5.95 106 GLY A N 1
ATOM 724 C CA . GLY A 1 106 ? 8.350 -6.702 -7.331 1.00 5.55 106 GLY A CA 1
ATOM 725 C C . GLY A 1 106 ? 8.196 -5.198 -7.185 1.00 5.16 106 GLY A C 1
ATOM 726 O O . GLY A 1 106 ? 7.689 -4.716 -6.171 1.00 5.07 106 GLY A O 1
ATOM 727 N N . ALA A 1 107 ? 8.644 -4.453 -8.194 1.00 6.87 107 ALA A N 1
ATOM 728 C CA . ALA A 1 107 ? 8.647 -2.991 -8.139 1.00 6.45 107 ALA A CA 1
ATOM 729 C C . ALA A 1 107 ? 7.648 -2.343 -9.095 1.00 5.47 107 ALA A C 1
ATOM 730 O O . ALA A 1 107 ? 6.996 -1.359 -8.751 1.00 5.12 107 ALA A O 1
ATOM 732 N N . SER A 1 108 ? 7.548 -2.885 -10.305 1.00 5.19 108 SER A N 1
ATOM 733 C CA . SER A 1 108 ? 6.788 -2.232 -11.361 1.00 5.16 108 SER A CA 1
ATOM 734 C C . SER A 1 108 ? 5.334 -2.655 -11.348 1.00 4.86 108 SER A C 1
ATOM 735 O O . SER A 1 108 ? 4.437 -1.811 -11.393 1.00 4.18 108 SER A O 1
ATOM 738 N N . GLY A 1 109 ? 5.089 -3.961 -11.262 1.00 3.73 109 GLY A N 1
ATOM 739 C CA . GLY A 1 109 ? 3.709 -4.419 -11.210 1.00 4.33 109 GLY A CA 1
ATOM 740 C C . GLY A 1 109 ? 3.024 -3.924 -9.955 1.00 6.28 109 GLY A C 1
ATOM 741 O O . GLY A 1 109 ? 1.842 -3.570 -9.985 1.00 3.57 109 GLY A O 1
ATOM 742 N N . SER A 1 110 ? 3.759 -3.890 -8.846 1.00 4.09 110 SER A N 1
ATOM 743 C CA . SER A 1 110 ? 3.176 -3.526 -7.553 1.00 6.54 110 SER A CA 1
ATOM 744 C C . SER A 1 110 ? 3.001 -2.020 -7.352 1.00 4.95 110 SER A C 1
ATOM 745 O O . SER A 1 110 ? 2.546 -1.577 -6.296 1.00 5.46 110 SER A O 1
ATOM 748 N N . THR A 1 111 ? 3.363 -1.234 -8.356 1.00 4.51 111 THR A N 1
ATOM 749 C CA . THR A 1 111 ? 3.091 0.202 -8.329 1.00 4.89 111 THR A CA 1
ATOM 750 C C . THR A 1 111 ? 2.182 0.586 -9.493 1.00 5.91 111 THR A C 1
ATOM 751 O O . THR A 1 111 ? 1.159 1.239 -9.285 1.00 6.28 111 THR A O 1
ATOM 755 N N . ILE A 1 112 ? 2.536 0.164 -10.706 1.00 6.08 112 ILE A N 1
ATOM 756 C CA . ILE A 1 112 ? 1.678 0.379 -11.876 1.00 4.00 112 ILE A CA 1
ATOM 757 C C . ILE A 1 112 ? 0.278 -0.207 -11.657 1.00 5.97 112 ILE A C 1
ATOM 758 O O . ILE A 1 112 ? -0.719 0.461 -11.901 1.00 4.94 112 ILE A O 1
ATOM 763 N N . GLY A 1 113 ? 0.214 -1.454 -11.194 1.00 4.24 113 GLY A N 1
ATOM 764 C CA . GLY A 1 113 ? -1.064 -2.133 -11.014 1.00 5.44 113 GLY A CA 1
ATOM 765 C C . GLY A 1 113 ? -1.991 -1.399 -10.069 1.00 4.85 113 GLY A C 1
ATOM 766 O O . GLY A 1 113 ? -3.099 -0.992 -10.454 1.00 6.27 113 GLY A O 1
ATOM 767 N N . PRO A 1 114 ? -1.563 -1.236 -8.809 1.00 6.17 114 PRO A N 1
ATOM 768 C CA . PRO A 1 114 ? -2.407 -0.513 -7.853 1.00 6.76 114 PRO A CA 1
ATOM 769 C C . PRO A 1 114 ? -2.680 0.934 -8.264 1.00 7.12 114 PRO A C 1
ATOM 770 O O . PRO A 1 114 ? -3.756 1.449 -7.958 1.00 6.11 114 PRO A O 1
ATOM 774 N N . SER A 1 115 ? -1.741 1.580 -8.950 1.00 7.32 115 SER A N 1
ATOM 775 C CA . SER A 1 115 ? -2.002 2.934 -9.443 1.00 6.18 115 SER A CA 1
ATOM 776 C C . SER A 1 115 ? -3.102 2.953 -10.488 1.00 6.35 115 SER A C 1
ATOM 777 O O . SER A 1 115 ? -3.926 3.872 -10.505 1.00 8.34 115 SER A O 1
ATOM 780 N N . LEU A 1 116 ? -3.120 1.949 -11.364 1.00 6.35 116 LEU A N 1
ATOM 781 C CA . LEU A 1 116 ? -4.195 1.834 -12.342 1.00 7.50 116 LEU A CA 1
ATOM 782 C C . LEU A 1 116 ? -5.518 1.547 -11.647 1.00 6.37 116 LEU A C 1
ATOM 783 O O . LEU A 1 116 ? -6.534 2.135 -12.001 1.00 6.78 116 LEU A O 1
ATOM 788 N N . VAL A 1 117 ? -5.507 0.660 -10.653 1.00 5.90 117 VAL A N 1
ATOM 789 C CA . VAL A 1 117 ? -6.738 0.354 -9.912 1.00 6.41 117 VAL A CA 1
ATOM 790 C C . VAL A 1 117 ? -7.296 1.618 -9.277 1.00 7.44 117 VAL A C 1
ATOM 791 O O . VAL A 1 117 ? -8.503 1.891 -9.345 1.00 6.66 117 VAL A O 1
ATOM 795 N N . SER A 1 118 ? -6.411 2.400 -8.670 1.00 4.61 118 SER A N 1
ATOM 796 C CA . SER A 1 118 ? -6.822 3.637 -8.019 1.00 7.44 118 SER A CA 1
ATOM 797 C C . SER A 1 118 ? -7.442 4.610 -9.017 1.00 9.14 118 SER A C 1
ATOM 798 O O . SER A 1 118 ? -8.520 5.162 -8.777 1.00 7.53 118 SER A O 1
ATOM 801 N N . HIS A 1 119 ? -6.762 4.803 -10.140 1.00 7.78 119 HIS A N 1
ATOM 802 C CA . HIS A 1 119 ? -7.247 5.709 -11.175 1.00 8.89 119 HIS A CA 1
ATOM 803 C C . HIS A 1 119 ? -8.588 5.228 -11.706 1.00 9.65 119 HIS A C 1
ATOM 804 O O . HIS A 1 119 ? -9.530 6.008 -11.824 1.00 10.99 119 HIS A O 1
ATOM 811 N N . LEU A 1 120 ? -8.672 3.942 -12.030 1.00 5.88 120 LEU A N 1
ATOM 812 C CA . LEU A 1 120 ? -9.909 3.393 -12.593 1.00 9.06 120 LEU A CA 1
ATOM 813 C C . LEU A 1 120 ? -11.070 3.508 -11.610 1.00 9.38 120 LEU A C 1
ATOM 814 O O . LEU A 1 120 ? -12.193 3.844 -11.993 1.00 7.80 120 LEU A O 1
ATOM 819 N N . GLN A 1 121 ? -10.806 3.206 -10.340 1.00 8.03 121 GLN A N 1
ATOM 820 C CA . GLN A 1 121 ? -11.859 3.240 -9.332 1.00 8.71 121 GLN A CA 1
ATOM 821 C C . GLN A 1 121 ? -12.341 4.659 -9.058 1.00 11.19 121 GLN A C 1
ATOM 822 O O . GLN A 1 121 ? -13.532 4.883 -8.817 1.00 7.77 121 GLN A O 1
ATOM 828 N N . GLN A 1 122 ? -11.432 5.624 -9.144 1.00 8.49 122 GLN A N 1
ATOM 829 C CA . GLN A 1 122 ? -11.833 7.026 -9.032 1.00 11.23 122 GLN A CA 1
ATOM 830 C C . GLN A 1 122 ? -12.727 7.472 -10.193 1.00 12.19 122 GLN A C 1
ATOM 831 O O . GLN A 1 122 ? -13.479 8.434 -10.057 1.00 16.87 122 GLN A O 1
ATOM 837 N N . GLN A 1 123 ? -12.648 6.775 -11.326 1.00 11.58 123 GLN A N 1
ATOM 838 C CA . GLN A 1 123 ? -13.539 7.047 -12.466 1.00 10.79 123 GLN A CA 1
ATOM 839 C C . GLN A 1 123 ? -14.869 6.297 -12.360 1.00 12.94 123 GLN A C 1
ATOM 840 O O . GLN A 1 123 ? -15.719 6.423 -13.237 1.00 15.20 123 GLN A O 1
ATOM 846 N N . GLY A 1 124 ? -15.035 5.500 -11.306 1.00 9.64 124 GLY A N 1
ATOM 847 C CA . GLY A 1 124 ? -16.248 4.715 -11.115 1.00 8.88 124 GLY A CA 1
ATOM 848 C C . GLY A 1 124 ? -16.226 3.323 -11.738 1.00 10.32 124 GLY A C 1
ATOM 849 O O . GLY A 1 124 ? -17.255 2.651 -11.787 1.00 8.34 124 GLY A O 1
ATOM 850 N N . GLU A 1 125 ? -15.061 2.869 -12.198 1.00 8.10 125 GLU A N 1
ATOM 851 C CA . GLU A 1 125 ? -14.985 1.566 -12.865 1.00 5.69 125 GLU A CA 1
ATOM 852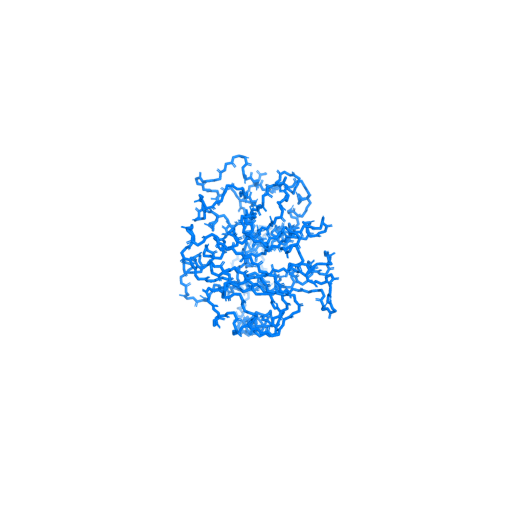 C C . GLU A 1 125 ? -15.008 0.395 -11.884 1.00 6.10 125 GLU A C 1
ATOM 853 O O . GLU A 1 125 ? -14.740 0.554 -10.684 1.00 6.91 125 GLU A O 1
ATOM 859 N N . VAL A 1 126 ? -15.327 -0.777 -12.423 1.00 5.78 126 VAL A N 1
ATOM 860 C CA . VAL A 1 126 ? -15.351 -2.034 -11.692 1.00 4.37 126 VAL A CA 1
ATOM 861 C C . VAL A 1 126 ? -14.036 -2.755 -11.974 1.00 5.22 126 VAL A C 1
ATOM 862 O O . VAL A 1 126 ? -13.680 -3.018 -13.137 1.00 3.96 126 VAL A O 1
ATOM 866 N N . VAL A 1 127 ? -13.315 -3.068 -10.906 1.00 5.27 127 VAL A N 1
ATOM 867 C CA . VAL A 1 127 ? -11.948 -3.568 -11.029 1.00 4.59 127 VAL A CA 1
ATOM 868 C C . VAL A 1 127 ? -11.707 -4.746 -10.090 1.00 4.98 127 VAL A C 1
ATOM 869 O O . VAL A 1 127 ? -12.136 -4.731 -8.931 1.00 4.03 127 VAL A O 1
ATOM 873 N N . VAL A 1 128 ? -11.006 -5.761 -10.589 1.00 4.55 128 VAL A N 1
ATOM 874 C CA . VAL A 1 128 ? -10.513 -6.844 -9.741 1.00 3.34 128 VAL A CA 1
ATOM 875 C C . VAL A 1 128 ? -9.014 -6.994 -9.985 1.00 3.62 128 VAL A C 1
ATOM 876 O O . VAL A 1 128 ? -8.562 -6.879 -11.120 1.00 4.99 128 VAL A O 1
ATOM 880 N N . SER A 1 129 ? -8.248 -7.225 -8.928 1.00 4.02 129 SER A N 1
ATOM 881 C CA . SER A 1 129 ? -6.816 -7.486 -9.074 1.00 4.72 129 SER A CA 1
ATOM 882 C C . SER A 1 129 ? -6.512 -8.952 -8.845 1.00 5.48 129 SER A C 1
ATOM 883 O O . SER A 1 129 ? -7.042 -9.570 -7.908 1.00 5.43 129 SER A O 1
ATOM 886 N N . VAL A 1 130 ? -5.635 -9.498 -9.681 1.00 3.67 130 VAL A N 1
ATOM 887 C CA . VAL A 1 130 ? -5.106 -10.839 -9.462 1.00 3.35 130 VAL A CA 1
ATOM 888 C C . VAL A 1 130 ? -3.618 -10.667 -9.141 1.00 3.51 130 VAL A C 1
ATOM 889 O O . VAL A 1 130 ? -2.854 -10.154 -9.960 1.00 3.05 130 VAL A O 1
ATOM 893 N N . VAL A 1 131 ? -3.235 -11.021 -7.915 1.00 2.00 131 VAL A N 1
ATOM 894 C CA . VAL A 1 131 ? -1.917 -10.650 -7.384 1.00 3.67 131 VAL A CA 1
ATOM 895 C C . VAL A 1 131 ? -1.149 -11.823 -6.783 1.00 4.94 131 VAL A C 1
ATOM 896 O O . VAL A 1 131 ? -1.739 -12.845 -6.425 1.00 3.61 131 VAL A O 1
ATOM 900 N N . ILE A 1 132 ? 0.176 -11.664 -6.677 1.00 4.35 132 ILE A N 1
ATOM 901 C CA . ILE A 1 132 ? 1.073 -12.718 -6.186 1.00 7.87 132 ILE A CA 1
ATOM 902 C C . ILE A 1 132 ? 1.943 -12.225 -5.031 1.00 5.49 132 ILE A C 1
ATOM 903 O O . ILE A 1 132 ? 2.736 -11.289 -5.194 1.00 7.57 132 ILE A O 1
ATOM 908 N N . GLY A 1 133 ? 1.803 -12.853 -3.864 1.00 5.22 133 GLY A N 1
ATOM 909 C CA . GLY A 1 133 ? 2.635 -12.495 -2.723 1.00 4.93 133 GLY A CA 1
ATOM 910 C C . GLY A 1 133 ? 3.936 -13.282 -2.726 1.00 6.30 133 GLY A C 1
ATOM 911 O O . GLY A 1 133 ? 3.954 -14.457 -3.102 1.00 5.54 133 GLY A O 1
ATOM 912 N N . SER A 1 134 ? 5.033 -12.644 -2.324 1.00 4.97 134 SER A N 1
ATOM 913 C CA . SER A 1 134 ? 6.315 -13.348 -2.236 1.00 6.77 134 SER A CA 1
ATOM 914 C C . SER A 1 134 ? 7.174 -12.770 -1.123 1.00 5.01 134 SER A C 1
ATOM 915 O O . SER A 1 134 ? 6.932 -11.658 -0.640 1.00 6.04 134 SER A O 1
ATOM 918 N N . TYR A 1 135 ? 8.188 -13.524 -0.712 1.00 8.05 135 TYR A N 1
ATOM 919 C CA . TYR A 1 135 ? 8.990 -13.118 0.425 1.00 7.07 135 TYR A CA 1
ATOM 920 C C . TYR A 1 135 ? 10.316 -13.847 0.415 1.00 8.72 135 TYR A C 1
ATOM 921 O O . TYR A 1 135 ? 10.809 -14.231 1.477 1.00 10.20 135 TYR A O 1
ATOM 930 N N . ASP A 1 136 ? 10.882 -14.031 -0.780 1.00 7.97 136 ASP A N 1
ATOM 931 C CA . ASP A 1 136 ? 12.146 -14.773 -0.923 1.00 10.05 136 ASP A CA 1
ATOM 932 C C . ASP A 1 136 ? 13.368 -13.988 -0.468 1.00 10.17 136 ASP A C 1
ATOM 933 O O . ASP A 1 136 ? 14.481 -14.522 -0.449 1.00 9.42 136 ASP A O 1
ATOM 938 N N . SER A 1 137 ? 13.175 -12.730 -0.086 1.00 9.21 137 SER A N 1
ATOM 939 C CA . SER A 1 137 ? 14.259 -11.944 0.501 1.00 10.76 137 SER A CA 1
ATOM 940 C C . SER A 1 137 ? 13.669 -10.808 1.312 1.00 10.62 137 SER A C 1
ATOM 941 O O . SER A 1 137 ? 12.460 -10.558 1.259 1.00 6.89 137 SER A O 1
ATOM 944 N N . ASP A 1 138 ? 14.521 -10.113 2.056 1.00 8.19 138 ASP A N 1
ATOM 945 C CA . ASP A 1 138 ? 14.077 -8.958 2.827 1.00 9.67 138 ASP A CA 1
ATOM 946 C C . ASP A 1 138 ? 13.366 -7.923 1.955 1.00 10.04 138 ASP A C 1
ATOM 947 O O . ASP A 1 138 ? 12.280 -7.440 2.304 1.00 9.92 138 ASP A O 1
ATOM 952 N N . ILE A 1 139 ? 13.955 -7.602 0.805 1.00 8.78 139 ILE A N 1
ATOM 953 C CA . ILE A 1 139 ? 13.383 -6.570 -0.069 1.00 9.06 139 ILE A CA 1
ATOM 954 C C . ILE A 1 139 ? 12.027 -6.987 -0.657 1.00 5.12 139 ILE A C 1
ATOM 955 O O . ILE A 1 139 ? 11.088 -6.193 -0.687 1.00 7.80 139 ILE A O 1
ATOM 960 N N . SER A 1 140 ? 11.903 -8.230 -1.110 1.00 6.49 140 SER A N 1
ATOM 961 C CA . SER A 1 140 ? 10.631 -8.661 -1.701 1.00 6.17 140 SER A CA 1
ATOM 962 C C . SER A 1 140 ? 9.536 -8.797 -0.640 1.00 7.24 140 SER A C 1
ATOM 963 O O . SER A 1 140 ? 8.351 -8.565 -0.916 1.00 5.05 140 SER A O 1
ATOM 966 N N . LEU A 1 141 ? 9.921 -9.171 0.577 1.00 6.15 141 LEU A N 1
ATOM 967 C CA . LEU A 1 141 ? 8.957 -9.221 1.677 1.00 7.53 141 LEU A CA 1
ATOM 968 C C . LEU A 1 141 ? 8.515 -7.805 2.034 1.00 8.05 141 LEU A C 1
ATOM 969 O O . LEU A 1 141 ? 7.338 -7.557 2.276 1.00 7.53 141 LEU A O 1
ATOM 974 N N . ARG A 1 142 ? 9.468 -6.878 2.059 1.00 8.19 142 ARG A N 1
ATOM 975 C CA . ARG A 1 142 ? 9.170 -5.467 2.263 1.00 9.52 142 ARG A CA 1
ATOM 976 C C . ARG A 1 142 ? 8.214 -4.969 1.167 1.00 9.13 142 ARG A C 1
ATOM 977 O O . ARG A 1 142 ? 7.252 -4.234 1.440 1.00 9.33 142 ARG A O 1
ATOM 985 N N . ASN A 1 143 ? 8.464 -5.394 -0.069 1.00 5.79 143 ASN A N 1
ATOM 986 C CA . ASN A 1 143 ? 7.583 -5.019 -1.176 1.00 6.85 143 ASN A CA 1
ATOM 987 C C . ASN A 1 143 ? 6.188 -5.602 -1.042 1.00 5.33 143 ASN A C 1
ATOM 988 O O . ASN A 1 143 ? 5.200 -4.895 -1.276 1.00 5.75 143 ASN A O 1
ATOM 993 N N . SER A 1 144 ? 6.096 -6.881 -0.668 1.00 4.44 144 SER A N 1
ATOM 994 C CA . SER A 1 144 ? 4.778 -7.518 -0.520 1.00 5.86 144 SER A CA 1
ATOM 995 C C . SER A 1 144 ? 3.996 -6.904 0.645 1.00 7.78 144 SER A C 1
ATOM 996 O O . SER A 1 144 ? 2.770 -6.717 0.555 1.00 5.76 144 SER A O 1
ATOM 999 N N . SER A 1 145 ? 4.691 -6.570 1.734 1.00 7.73 145 SER A N 1
ATOM 1000 C CA . SER A 1 145 ? 4.030 -5.886 2.857 1.00 9.83 145 SER A CA 1
ATOM 1001 C C . SER A 1 145 ? 3.532 -4.502 2.455 1.00 8.61 145 SER A C 1
ATOM 1002 O O . SER A 1 145 ? 2.409 -4.107 2.806 1.00 5.27 145 SER A O 1
ATOM 1005 N N . GLY A 1 146 ? 4.366 -3.761 1.730 1.00 7.10 146 GLY A N 1
ATOM 1006 C CA . GLY A 1 146 ? 3.957 -2.464 1.202 1.00 7.00 146 GLY A CA 1
ATOM 1007 C C . GLY A 1 146 ? 2.787 -2.578 0.236 1.00 6.32 146 GLY A C 1
ATOM 1008 O O . GLY A 1 146 ? 1.881 -1.742 0.225 1.00 5.93 146 GLY A O 1
ATOM 1009 N N . SER A 1 147 ? 2.798 -3.618 -0.589 1.00 7.00 147 SER A N 1
ATOM 1010 C CA . SER A 1 147 ? 1.694 -3.832 -1.513 1.00 5.96 147 SER A CA 1
ATOM 1011 C C . SER A 1 147 ? 0.408 -4.115 -0.769 1.00 6.23 147 SER A C 1
ATOM 1012 O O . SER A 1 147 ? -0.666 -3.640 -1.171 1.00 4.63 147 SER A O 1
ATOM 1015 N N . LEU A 1 148 ? 0.491 -4.878 0.323 1.00 4.86 148 LEU A N 1
ATOM 1016 C CA . LEU A 1 148 ? -0.735 -5.197 1.072 1.00 6.58 148 LEU A CA 1
ATOM 1017 C C . LEU A 1 148 ? -1.307 -3.917 1.668 1.00 6.09 148 LEU A C 1
ATOM 1018 O O . LEU A 1 148 ? -2.522 -3.667 1.615 1.00 4.23 148 LEU A O 1
ATOM 1023 N N . LYS A 1 149 ? -0.413 -3.105 2.225 1.00 6.85 149 LYS A N 1
ATOM 1024 C CA . LYS A 1 149 ? -0.776 -1.798 2.754 1.00 6.99 149 LYS A CA 1
ATOM 1025 C C . LYS A 1 149 ? -1.313 -0.888 1.659 1.00 4.09 149 LYS A C 1
ATOM 1026 O O . LYS A 1 149 ? -2.252 -0.116 1.891 1.00 6.94 149 LYS A O 1
ATOM 1032 N N . THR A 1 150 ? -0.730 -0.992 0.466 1.00 4.22 150 THR A N 1
ATOM 1033 C CA . THR A 1 150 ? -1.177 -0.216 -0.692 1.00 4.65 150 THR A CA 1
ATOM 1034 C C . THR A 1 150 ? -2.651 -0.510 -1.026 1.00 4.32 150 THR A C 1
ATOM 1035 O O . THR A 1 150 ? -3.414 0.403 -1.322 1.00 6.66 150 THR A O 1
ATOM 1039 N N . PHE A 1 151 ? -3.042 -1.781 -0.985 1.00 4.74 151 PHE A N 1
ATOM 1040 C CA . PHE A 1 151 ? -4.441 -2.145 -1.272 1.00 4.81 151 PHE A CA 1
ATOM 1041 C C . PHE A 1 151 ? -5.381 -1.385 -0.353 1.00 5.33 151 PHE A C 1
ATOM 1042 O O . PHE A 1 151 ? -6.465 -0.954 -0.753 1.00 5.59 151 PHE A O 1
ATOM 1050 N N . GLU A 1 152 ? -4.969 -1.241 0.898 1.00 5.00 152 GLU A N 1
ATOM 1051 C CA . GLU A 1 152 ? -5.775 -0.545 1.892 1.00 8.70 152 GLU A CA 1
ATOM 1052 C C . GLU A 1 152 ? -5.798 0.946 1.591 1.00 7.51 152 GLU A C 1
ATOM 1053 O O . GLU A 1 152 ? -6.845 1.592 1.692 1.00 5.98 152 GLU A O 1
ATOM 1059 N N . GLY A 1 153 ? -4.640 1.482 1.209 1.00 6.36 153 GLY A N 1
ATOM 1060 C CA . GLY A 1 153 ? -4.518 2.885 0.843 1.00 7.66 153 GLY A CA 1
ATOM 1061 C C . GLY A 1 153 ? -5.321 3.227 -0.403 1.00 8.33 153 GLY A C 1
ATOM 1062 O O . GLY A 1 153 ? -5.984 4.270 -0.466 1.00 7.11 153 GLY A O 1
ATOM 1063 N N . VAL A 1 154 ? -5.264 2.354 -1.407 1.00 5.32 154 VAL A N 1
ATOM 1064 C CA . VAL A 1 154 ? -6.026 2.573 -2.635 1.00 6.46 154 VAL A CA 1
ATOM 1065 C C . VAL A 1 154 ? -7.535 2.473 -2.362 1.00 5.09 154 VAL A C 1
ATOM 1066 O O . VAL A 1 154 ? -8.322 3.255 -2.902 1.00 6.33 154 VAL A O 1
ATOM 1070 N N . SER A 1 155 ? -7.932 1.525 -1.511 1.00 4.82 155 SER A N 1
ATOM 1071 C CA . SER A 1 155 ? -9.337 1.415 -1.109 1.00 4.76 155 SER A CA 1
ATOM 1072 C C . SER A 1 155 ? -9.802 2.737 -0.509 1.00 8.01 155 SER A C 1
ATOM 1073 O O . SER A 1 155 ? -10.886 3.249 -0.835 1.00 7.77 155 SER A O 1
ATOM 1076 N N . SER A 1 156 ? -8.984 3.279 0.384 1.00 6.95 156 SER A N 1
ATOM 1077 C CA . SER A 1 156 ? -9.307 4.523 1.071 1.00 7.60 156 SER A CA 1
ATOM 1078 C C . SER A 1 156 ? -9.356 5.722 0.135 1.00 7.91 156 SER A C 1
ATOM 1079 O O . SER A 1 156 ? -10.314 6.487 0.162 1.00 7.03 156 SER A O 1
ATOM 1082 N N . VAL A 1 157 ? -8.321 5.888 -0.683 1.00 5.90 157 VAL A N 1
ATOM 1083 C CA . VAL A 1 157 ? -8.206 7.052 -1.556 1.00 6.96 157 VAL A CA 1
ATOM 1084 C C . VAL A 1 157 ? -9.261 7.052 -2.666 1.00 9.77 157 VAL A C 1
ATOM 1085 O O . VAL A 1 157 ? -9.858 8.094 -2.975 1.00 10.57 157 VAL A O 1
ATOM 1089 N N . SER A 1 158 ? -9.525 5.878 -3.238 1.00 7.81 158 SER A N 1
ATOM 1090 C CA . SER A 1 158 ? -10.508 5.780 -4.315 1.00 7.30 158 SER A CA 1
ATOM 1091 C C . SER A 1 158 ? -11.927 5.639 -3.784 1.00 7.81 158 SER A C 1
ATOM 1092 O O . SER A 1 158 ? -12.887 5.728 -4.561 1.00 8.15 158 SER A O 1
ATOM 1095 N N . LYS A 1 159 ? -12.052 5.423 -2.471 1.00 7.19 159 LYS A N 1
ATOM 1096 C CA . LYS A 1 159 ? -13.355 5.294 -1.797 1.00 8.96 159 LYS A CA 1
ATOM 1097 C C . LYS A 1 159 ? -14.180 4.115 -2.302 1.00 8.43 159 LYS A C 1
ATOM 1098 O O . LYS A 1 159 ? -15.417 4.139 -2.267 1.00 8.92 159 LYS A O 1
ATOM 1104 N N . VAL A 1 160 ? -13.484 3.085 -2.769 1.00 6.90 160 VAL A N 1
ATOM 1105 C CA . VAL A 1 160 ? -14.104 1.886 -3.309 1.00 7.01 160 VAL A CA 1
ATOM 1106 C C . VAL A 1 160 ? -13.240 0.736 -2.823 1.00 7.56 160 VAL A C 1
ATOM 1107 O O . VAL A 1 160 ? -12.015 0.787 -2.983 1.00 5.86 160 VAL A O 1
ATOM 1111 N N . PRO A 1 161 ? -13.851 -0.298 -2.218 1.00 6.54 161 PRO A N 1
ATOM 1112 C CA . PRO A 1 161 ? -13.042 -1.426 -1.731 1.00 6.56 161 PRO A CA 1
ATOM 1113 C C . PRO A 1 161 ? -12.216 -2.034 -2.860 1.00 6.35 161 PRO A C 1
ATOM 1114 O O . PRO A 1 161 ? -12.732 -2.319 -3.946 1.00 7.41 161 PRO A O 1
ATOM 1118 N N . MET A 1 162 ? -10.924 -2.207 -2.620 1.00 5.93 162 MET A N 1
ATOM 1119 C CA . MET A 1 162 ? -10.079 -2.814 -3.622 1.00 3.83 162 MET A CA 1
ATOM 1120 C C . MET A 1 162 ? -10.182 -4.326 -3.498 1.00 4.10 162 MET A C 1
ATOM 1121 O O . MET A 1 162 ? -9.914 -4.890 -2.438 1.00 3.67 162 MET A O 1
ATOM 1126 N N . ILE A 1 163 ? -10.593 -4.976 -4.582 1.00 4.70 163 ILE A N 1
ATOM 1127 C CA . ILE A 1 163 ? -10.818 -6.414 -4.581 1.00 4.92 163 ILE A CA 1
ATOM 1128 C C . ILE A 1 163 ? -9.558 -7.117 -5.067 1.00 6.36 163 ILE A C 1
ATOM 1129 O O . ILE A 1 163 ? -9.096 -6.881 -6.187 1.00 5.39 163 ILE A O 1
ATOM 1134 N N . ILE A 1 164 ? -9.006 -7.993 -4.230 1.00 5.77 164 ILE A N 1
ATOM 1135 C CA . ILE A 1 164 ? -7.827 -8.745 -4.627 1.00 5.37 164 ILE A CA 1
ATOM 1136 C C . ILE A 1 164 ? -8.089 -10.254 -4.604 1.00 6.05 164 ILE A C 1
ATOM 1137 O O . ILE A 1 164 ? -8.688 -10.798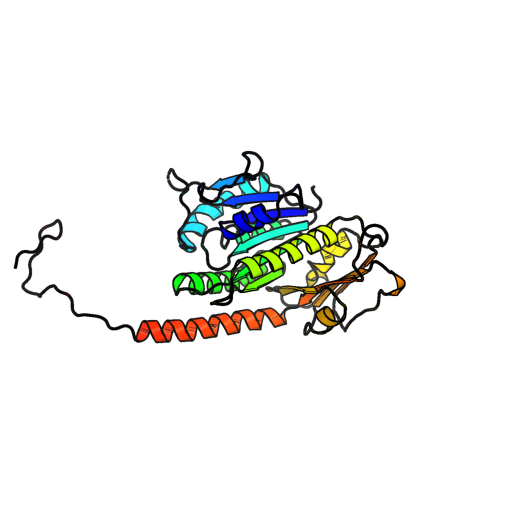 -3.661 1.00 5.84 164 ILE A O 1
ATOM 1142 N N . ASN A 1 165 ? -7.671 -10.908 -5.683 1.00 6.22 165 ASN A N 1
ATOM 1143 C CA . ASN A 1 165 ? -7.642 -12.359 -5.760 1.00 5.90 165 ASN A CA 1
ATOM 1144 C C . ASN A 1 165 ? -6.192 -12.760 -5.507 1.00 6.43 165 ASN A C 1
ATOM 1145 O O . ASN A 1 165 ? -5.311 -12.484 -6.328 1.00 5.28 165 ASN A O 1
ATOM 1150 N N . TYR A 1 166 ? -5.943 -13.381 -4.353 1.00 5.42 166 TYR A N 1
ATOM 1151 C CA . TYR A 1 166 ? -4.579 -13.525 -3.833 1.00 6.37 166 TYR A CA 1
ATOM 1152 C C . TYR A 1 166 ? -3.955 -14.903 -4.041 1.00 5.49 166 TYR A C 1
ATOM 1153 O O . TYR A 1 166 ? -4.577 -15.940 -3.776 1.00 5.14 166 TYR A O 1
ATOM 1162 N N . HIS A 1 167 ? -2.696 -14.907 -4.476 1.00 6.67 167 HIS A N 1
ATOM 1163 C CA . HIS A 1 167 ? -1.962 -16.138 -4.679 1.00 4.68 167 HIS A CA 1
ATOM 1164 C C . HIS A 1 167 ? -0.611 -15.952 -4.041 1.00 6.12 167 HIS A C 1
ATOM 1165 O O . HIS A 1 167 ? 0.019 -14.929 -4.224 1.00 7.24 167 HIS A O 1
ATOM 1172 N N . GLU A 1 168 ? -0.177 -16.942 -3.288 1.00 7.29 168 GLU A N 1
ATOM 1173 C CA . GLU A 1 168 ? 1.124 -16.846 -2.643 1.00 5.75 168 GLU A CA 1
ATOM 1174 C C . GLU A 1 168 ? 2.141 -17.717 -3.340 1.00 9.06 168 GLU A C 1
ATOM 1175 O O . GLU A 1 168 ? 1.870 -18.890 -3.617 1.00 7.95 168 GLU A O 1
ATOM 1181 N N . ASN A 1 169 ? 3.313 -17.149 -3.631 1.00 6.85 169 ASN A N 1
ATOM 1182 C CA . ASN A 1 169 ? 4.448 -17.951 -4.054 1.00 10.73 169 ASN A CA 1
ATOM 1183 C C . ASN A 1 169 ? 5.014 -18.595 -2.797 1.00 10.45 169 ASN A C 1
ATOM 1184 O O . ASN A 1 169 ? 5.933 -18.059 -2.169 1.00 11.11 169 ASN A O 1
ATOM 1189 N N . VAL A 1 170 ? 4.428 -19.723 -2.409 1.00 8.89 170 VAL A N 1
ATOM 1190 C CA . VAL A 1 170 ? 4.893 -20.445 -1.237 1.00 10.68 170 VAL A CA 1
ATOM 1191 C C . VAL A 1 170 ? 6.318 -20.901 -1.498 1.00 9.57 170 VAL A C 1
ATOM 1192 O O . VAL A 1 170 ? 6.603 -21.558 -2.501 1.00 10.21 170 VAL A O 1
ATOM 1196 N N . GLU A 1 171 ? 7.217 -20.498 -0.610 1.00 13.47 171 GLU A N 1
ATOM 1197 C CA . GLU A 1 171 ? 8.617 -20.860 -0.713 1.00 14.78 171 GLU A CA 1
ATOM 1198 C C . GLU A 1 171 ? 8.751 -22.364 -0.949 1.00 12.80 171 GLU A C 1
ATOM 1199 O O . GLU A 1 171 ? 8.258 -23.169 -0.151 1.00 14.94 171 GLU A O 1
ATOM 1205 N N . GLY A 1 172 ? 9.375 -22.739 -2.067 1.00 9.94 172 GLY A N 1
ATOM 1206 C CA . GLY A 1 172 ? 9.561 -24.144 -2.398 1.00 12.60 172 GLY A CA 1
ATOM 1207 C C . GLY A 1 172 ? 8.625 -24.697 -3.459 1.00 11.15 172 GLY A C 1
ATOM 1208 O O . GLY A 1 172 ? 8.933 -25.707 -4.100 1.00 13.85 172 GLY A O 1
ATOM 1209 N N . ILE A 1 173 ? 7.474 -24.049 -3.651 1.00 9.57 173 ILE A N 1
ATOM 1210 C CA . ILE A 1 173 ? 6.491 -24.530 -4.618 1.00 8.99 173 ILE A CA 1
ATOM 1211 C C . ILE A 1 173 ? 6.777 -23.924 -5.990 1.00 10.31 173 ILE A C 1
ATOM 1212 O O . ILE A 1 173 ? 6.995 -22.714 -6.099 1.00 12.35 173 ILE A O 1
ATOM 1217 N N . PRO A 1 174 ? 6.808 -24.765 -7.035 1.00 9.98 174 PRO A N 1
ATOM 1218 C CA . PRO A 1 174 ? 7.061 -24.290 -8.403 1.00 11.87 174 PRO A CA 1
ATOM 1219 C C . PRO A 1 174 ? 6.091 -23.179 -8.795 1.00 15.17 174 PRO A C 1
ATOM 1220 O O . PRO A 1 174 ? 4.880 -23.351 -8.627 1.00 11.78 174 PRO A O 1
ATOM 1224 N N . GLN A 1 175 ? 6.604 -22.065 -9.309 1.00 15.60 175 GLN A N 1
ATOM 1225 C CA . GLN A 1 175 ? 5.732 -20.962 -9.698 1.00 13.59 175 GLN A CA 1
ATOM 1226 C C . GLN A 1 175 ? 4.760 -21.380 -10.797 1.00 15.30 175 GLN A C 1
ATOM 1227 O O . GLN A 1 175 ? 3.676 -20.804 -10.926 1.00 13.60 175 GLN A O 1
ATOM 1233 N N . SER A 1 176 ? 5.137 -22.402 -11.565 1.00 16.65 176 SER A N 1
ATOM 1234 C CA . SER A 1 176 ? 4.273 -22.945 -12.614 1.00 17.73 176 SER A CA 1
ATOM 1235 C C . SER A 1 176 ? 2.900 -23.375 -12.077 1.00 13.15 176 SER A C 1
ATOM 1236 O O . SER A 1 176 ? 1.882 -23.275 -12.784 1.00 12.65 176 SER A O 1
ATOM 1239 N N . MET A 1 177 ? 2.857 -23.832 -10.825 1.00 9.91 177 MET A N 1
ATOM 1240 C CA . MET A 1 177 ? 1.585 -24.234 -10.212 1.00 12.18 177 MET A CA 1
ATOM 1241 C C . MET A 1 177 ? 0.726 -23.035 -9.830 1.00 12.50 177 MET A C 1
ATOM 1242 O O . MET A 1 177 ? -0.507 -23.076 -9.948 1.00 9.53 177 MET A O 1
ATOM 1247 N N . VAL A 1 178 ? 1.373 -21.983 -9.339 1.00 8.18 178 VAL A N 1
ATOM 1248 C CA . VAL A 1 178 ? 0.697 -20.724 -9.070 1.00 9.23 178 VAL A CA 1
ATOM 1249 C C . VAL A 1 178 ? 0.178 -20.117 -10.374 1.00 8.96 178 VAL A C 1
ATOM 1250 O O . VAL A 1 178 ? -0.948 -19.635 -10.430 1.00 8.08 178 VAL A O 1
ATOM 1254 N N . ASN A 1 179 ? 0.978 -20.175 -11.434 1.00 6.97 179 ASN A N 1
ATOM 1255 C CA . ASN A 1 179 ? 0.549 -19.632 -12.720 1.00 9.51 179 ASN A CA 1
ATOM 1256 C C . ASN A 1 179 ? -0.689 -20.333 -13.245 1.00 9.54 179 ASN A C 1
ATOM 1257 O O . ASN A 1 179 ? -1.607 -19.698 -13.768 1.00 10.35 179 ASN A O 1
ATOM 1262 N N . GLN A 1 180 ? -0.712 -21.654 -13.110 1.00 9.51 180 GLN A N 1
ATOM 1263 C CA . GLN A 1 180 ? -1.865 -22.422 -13.566 1.00 10.55 180 GLN A CA 1
ATOM 1264 C C . GLN A 1 180 ? -3.132 -22.054 -12.793 1.00 10.33 180 GLN A C 1
ATOM 1265 O O . GLN A 1 180 ? -4.214 -21.918 -13.386 1.00 8.34 180 GLN A O 1
ATOM 1271 N N . ASN A 1 181 ? -3.013 -21.887 -11.477 1.00 8.25 181 ASN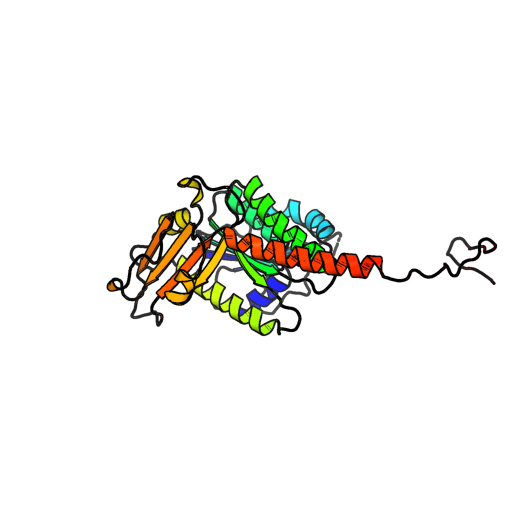 A N 1
ATOM 1272 C CA . ASN A 1 181 ? -4.168 -21.454 -10.697 1.00 12.53 181 ASN A CA 1
ATOM 1273 C C . ASN A 1 181 ? -4.641 -20.072 -11.133 1.00 10.91 181 ASN A C 1
ATOM 1274 O O . ASN A 1 181 ? -5.838 -19.818 -11.248 1.00 8.61 181 ASN A O 1
ATOM 1279 N N . ILE A 1 182 ? -3.695 -19.189 -11.415 1.00 8.83 182 ILE A N 1
ATOM 1280 C CA . ILE A 1 182 ? -4.041 -17.855 -11.886 1.00 8.52 182 ILE A CA 1
ATOM 1281 C C . ILE A 1 182 ? -4.771 -17.882 -13.233 1.00 7.06 182 ILE A C 1
ATOM 1282 O O . ILE A 1 182 ? -5.745 -17.157 -13.429 1.00 7.02 182 ILE A O 1
ATOM 1287 N N . LEU A 1 183 ? -4.317 -18.723 -14.160 1.00 9.75 183 LEU A N 1
ATOM 1288 C CA . LEU A 1 183 ? -4.980 -18.835 -15.465 1.00 7.13 183 LEU A CA 1
ATOM 1289 C C . LEU A 1 183 ? -6.414 -19.324 -15.294 1.00 7.61 183 LEU A C 1
ATOM 1290 O O . LEU A 1 183 ? -7.349 -18.833 -15.956 1.00 7.89 183 LEU A O 1
ATOM 1295 N N . GLU A 1 184 ? -6.590 -20.291 -14.397 1.00 7.37 184 GLU A N 1
ATOM 1296 C CA . GLU A 1 184 ? -7.928 -20.786 -14.094 1.00 8.43 184 GLU A CA 1
ATOM 1297 C C . GLU A 1 184 ? -8.823 -19.648 -13.614 1.00 8.57 184 GLU A C 1
ATOM 1298 O O . GLU A 1 184 ? -9.997 -19.572 -13.983 1.00 9.21 184 GLU A O 1
ATOM 1304 N N . VAL A 1 185 ? -8.275 -18.760 -12.791 1.00 6.25 185 VAL A N 1
ATOM 1305 C CA . VAL A 1 185 ? -9.038 -17.625 -12.279 1.00 6.10 185 VAL A CA 1
ATOM 1306 C C . VAL A 1 185 ? -9.372 -16.625 -13.389 1.00 7.01 185 VAL A C 1
ATOM 1307 O O . VAL A 1 185 ? -10.511 -16.183 -13.504 1.00 7.84 185 VAL A O 1
ATOM 1311 N N . LEU A 1 186 ? -8.378 -16.279 -14.206 1.00 6.03 186 LEU A N 1
ATOM 1312 C CA . LEU A 1 186 ? -8.586 -15.334 -15.308 1.00 5.95 186 LEU A CA 1
ATOM 1313 C C . LEU A 1 186 ? -9.632 -15.868 -16.285 1.00 7.87 186 LEU A C 1
ATOM 1314 O O . LEU A 1 186 ? -10.545 -15.140 -16.717 1.00 8.17 186 LEU A O 1
ATOM 1319 N N . ASN A 1 187 ? -9.535 -17.152 -16.607 1.00 6.98 187 ASN A N 1
ATOM 1320 C CA . ASN A 1 187 ? -10.545 -17.770 -17.451 1.00 8.12 187 ASN A CA 1
ATOM 1321 C C . ASN A 1 187 ? -11.935 -17.674 -16.841 1.00 8.32 187 ASN A C 1
ATOM 1322 O O . ASN A 1 187 ? -12.907 -17.359 -17.532 1.00 8.70 187 ASN A O 1
ATOM 1327 N N . ALA A 1 188 ? -12.038 -17.953 -15.547 1.00 6.90 188 ALA A N 1
ATOM 1328 C CA . ALA A 1 188 ? -13.348 -17.928 -14.895 1.00 6.88 188 ALA A CA 1
ATOM 1329 C C . ALA A 1 188 ? -13.907 -16.512 -14.895 1.00 7.92 188 ALA A C 1
ATOM 1330 O O . ALA A 1 188 ? -15.092 -16.296 -15.164 1.00 6.86 188 ALA A O 1
ATOM 1332 N N . LEU A 1 189 ? -13.050 -15.545 -14.587 1.00 7.49 189 LEU A N 1
ATOM 1333 C CA . LEU A 1 189 ? -13.457 -14.146 -14.543 1.00 7.37 189 LEU A CA 1
ATOM 1334 C C . LEU A 1 189 ? -13.938 -13.644 -15.903 1.00 7.90 189 LEU A C 1
ATOM 1335 O O . LEU A 1 189 ? -14.980 -12.980 -15.998 1.00 8.07 189 LEU A O 1
ATOM 1340 N N . VAL A 1 190 ? -13.189 -13.968 -16.955 1.00 6.95 190 VAL A N 1
ATOM 1341 C CA . VAL A 1 190 ? -13.593 -13.584 -18.308 1.00 6.97 190 VAL A CA 1
ATOM 1342 C C . VAL A 1 190 ? -14.994 -14.121 -18.638 1.00 6.25 190 VAL A C 1
ATOM 1343 O O . VAL A 1 190 ? -15.826 -13.396 -19.194 1.00 8.50 190 VAL A O 1
ATOM 1347 N N . ILE A 1 191 ? -15.259 -15.381 -18.296 1.00 6.01 191 ILE A N 1
ATOM 1348 C CA . ILE A 1 191 ? -16.609 -15.950 -18.461 1.00 5.82 191 ILE A CA 1
ATOM 1349 C C . ILE A 1 191 ? -17.651 -15.179 -17.641 1.00 8.99 191 ILE A C 1
ATOM 1350 O O . ILE A 1 191 ? -18.726 -14.804 -18.160 1.00 7.57 191 ILE A O 1
ATOM 1355 N N . LEU A 1 192 ? -17.359 -14.951 -16.360 1.00 7.45 192 LEU A N 1
ATOM 1356 C CA . LEU A 1 192 ? -18.291 -14.220 -15.492 1.00 5.95 192 LEU A CA 1
ATOM 1357 C C . LEU A 1 192 ? -18.696 -12.884 -16.094 1.00 6.62 192 LEU A C 1
ATOM 1358 O O . LEU A 1 192 ? -19.868 -12.499 -16.046 1.00 7.56 192 LEU A O 1
ATOM 1363 N N . PHE A 1 193 ? -17.729 -12.203 -16.699 1.00 5.01 193 PHE A N 1
ATOM 1364 C CA . PHE A 1 193 ? -17.924 -10.840 -17.190 1.00 6.35 193 PHE A CA 1
ATOM 1365 C C . PHE A 1 193 ? -18.345 -10.758 -18.664 1.00 5.81 193 PHE A C 1
ATOM 1366 O O . PHE A 1 193 ? -18.449 -9.660 -19.216 1.00 7.52 193 PHE A O 1
ATOM 1374 N N . ASN A 1 194 ? -18.575 -11.894 -19.314 1.00 4.76 194 ASN A N 1
ATOM 1375 C CA . ASN A 1 194 ? -18.730 -11.868 -20.773 1.00 7.79 194 ASN A CA 1
ATOM 1376 C C . ASN A 1 194 ? -20.101 -11.359 -21.279 1.00 9.23 194 ASN A C 1
ATOM 1377 O O . ASN A 1 194 ? -20.323 -11.227 -22.491 1.00 9.90 194 ASN A O 1
ATOM 1382 N N . GLN A 1 195 ? -20.997 -11.080 -20.333 1.00 7.84 195 GLN A N 1
ATOM 1383 C CA . GLN A 1 195 ? -22.305 -10.477 -20.615 1.00 8.82 195 GLN A CA 1
ATOM 1384 C C . GLN A 1 195 ? -23.251 -11.377 -21.423 1.00 13.07 195 GLN A C 1
ATOM 1385 O O . GLN A 1 195 ? -24.278 -10.903 -21.939 1.00 13.36 195 GLN A O 1
ATOM 1391 N N . GLU A 1 196 ? -22.935 -12.673 -21.495 1.00 11.49 196 GLU A N 1
ATOM 1392 C CA . GLU A 1 196 ? -23.771 -13.630 -22.237 1.00 13.12 196 GLU A CA 1
ATOM 1393 C C . GLU A 1 196 ? -24.770 -14.412 -21.386 1.00 12.41 196 GLU A C 1
ATOM 1394 O O . GLU A 1 196 ? -25.534 -15.218 -21.914 1.00 16.14 196 GLU A O 1
ATOM 1400 N N . HIS A 1 197 ? -24.767 -14.199 -20.078 1.00 9.68 197 HIS A N 1
ATOM 1401 C CA . HIS A 1 197 ? -25.530 -15.071 -19.188 1.00 11.86 197 HIS A CA 1
ATOM 1402 C C . HIS A 1 197 ? -26.883 -14.481 -18.833 1.00 12.48 197 HIS A C 1
ATOM 1403 O O . HIS A 1 197 ? -26.981 -13.299 -18.504 1.00 14.21 197 HIS A O 1
ATOM 1410 N N . GLN A 1 198 ? -27.913 -15.320 -18.902 1.00 13.27 198 GLN A N 1
ATOM 1411 C CA . GLN A 1 198 ? -29.277 -14.912 -18.585 1.00 13.42 198 GLN A CA 1
ATOM 1412 C C . GLN A 1 198 ? -29.365 -14.423 -17.157 1.00 13.69 198 GLN A C 1
ATOM 1413 O O . GLN A 1 198 ? -28.814 -15.058 -16.248 1.00 15.09 198 GLN A O 1
ATOM 1419 N N . SER A 1 199 ? -30.065 -13.305 -16.972 1.00 12.10 199 SER A N 1
ATOM 1420 C CA . SER A 1 199 ? -30.344 -12.738 -15.652 1.00 11.66 199 SER A CA 1
ATOM 1421 C C . SER A 1 199 ? -29.135 -12.109 -14.976 1.00 10.05 199 SER A C 1
ATOM 1422 O O . SER A 1 199 ? -29.219 -11.704 -13.820 1.00 12.48 199 SER A O 1
ATOM 1425 N N . LEU A 1 200 ? -28.016 -12.023 -15.682 1.00 11.52 200 LEU A N 1
ATOM 1426 C CA . LEU A 1 200 ? -26.836 -11.373 -15.115 1.00 10.57 200 LEU A CA 1
ATOM 1427 C C . LEU A 1 200 ? -26.460 -10.134 -15.934 1.00 10.68 200 LEU A C 1
ATOM 1428 O O . LEU A 1 200 ? -25.814 -10.238 -16.981 1.00 10.81 200 LEU A O 1
ATOM 1433 N N . ASP A 1 201 ? -26.868 -8.961 -15.453 1.00 7.16 201 ASP A N 1
ATOM 1434 C CA . ASP A 1 201 ? -26.705 -7.722 -16.201 1.00 9.20 201 ASP A CA 1
ATOM 1435 C C . ASP A 1 201 ? -25.423 -7.018 -15.802 1.00 7.83 201 ASP A C 1
ATOM 1436 O O . ASP A 1 201 ? -24.772 -7.418 -14.840 1.00 6.14 201 ASP A O 1
ATOM 1441 N N . LEU A 1 202 ? -25.068 -5.951 -16.507 1.00 9.03 202 LEU A N 1
ATOM 1442 C CA . LEU A 1 202 ? -23.855 -5.219 -16.134 1.00 7.58 202 LEU A CA 1
ATOM 1443 C C . LEU A 1 202 ? -23.968 -4.545 -14.754 1.00 7.51 202 LEU A C 1
ATOM 1444 O O . LEU A 1 202 ? -23.015 -4.545 -13.991 1.00 5.51 202 LEU A O 1
ATOM 1449 N N . MET A 1 203 ? -25.125 -3.985 -14.410 1.00 5.83 203 MET A N 1
ATOM 1450 C CA . MET A 1 203 ? -25.234 -3.370 -13.092 1.00 5.92 203 MET A CA 1
ATOM 1451 C C . MET A 1 203 ? -25.258 -4.438 -11.995 1.00 3.68 203 MET A C 1
ATOM 1452 O O . MET A 1 203 ? -24.927 -4.148 -10.849 1.00 4.42 203 MET A O 1
ATOM 1457 N N . ASP A 1 204 ? -25.676 -5.662 -12.325 1.00 5.01 204 ASP A N 1
ATOM 1458 C CA . ASP A 1 204 ? -25.614 -6.746 -11.341 1.00 4.63 204 ASP A CA 1
ATOM 1459 C C . ASP A 1 204 ? -24.160 -7.009 -10.949 1.00 4.81 204 ASP A C 1
ATOM 1460 O O . ASP A 1 204 ? -23.840 -7.147 -9.758 1.00 4.41 204 ASP A O 1
ATOM 1465 N N . ILE A 1 205 ? -23.292 -7.094 -11.953 1.00 4.13 205 ILE A N 1
ATOM 1466 C CA . ILE A 1 205 ? -21.852 -7.267 -11.715 1.00 4.11 205 ILE A CA 1
ATOM 1467 C C . ILE A 1 205 ? -21.295 -6.024 -11.016 1.00 3.61 205 ILE A C 1
ATOM 1468 O O . ILE A 1 205 ? -20.535 -6.127 -10.050 1.00 6.53 205 ILE A O 1
ATOM 1473 N N . THR A 1 206 ? -21.689 -4.841 -11.484 1.00 4.33 206 THR A N 1
ATOM 1474 C CA . THR A 1 206 ? -21.232 -3.599 -10.855 1.00 4.10 206 THR A CA 1
ATOM 1475 C C . THR A 1 206 ? -21.519 -3.559 -9.346 1.00 5.84 206 THR A C 1
ATOM 1476 O O . THR A 1 206 ? -20.638 -3.262 -8.545 1.00 4.87 206 THR A O 1
ATOM 1480 N N . ASN A 1 207 ? -22.745 -3.884 -8.949 1.00 3.22 207 ASN A N 1
ATOM 1481 C CA . ASN A 1 207 ? -23.099 -3.809 -7.531 1.00 4.04 207 ASN A CA 1
ATOM 1482 C C . ASN A 1 207 ? -22.639 -5.001 -6.703 1.00 4.97 207 ASN A C 1
ATOM 1483 O O . ASN A 1 207 ? -22.643 -4.945 -5.479 1.00 6.02 207 ASN A O 1
ATOM 1488 N N . TRP A 1 208 ? -22.229 -6.071 -7.380 1.00 5.07 208 TRP A N 1
ATOM 1489 C CA . TRP A 1 208 ? -21.555 -7.185 -6.726 1.00 4.29 208 TRP A CA 1
ATOM 1490 C C . TRP A 1 208 ? -20.167 -6.691 -6.286 1.00 5.10 208 TRP A C 1
ATOM 1491 O O . TRP A 1 208 ? -19.751 -6.881 -5.139 1.00 4.80 208 TRP A O 1
ATOM 1502 N N . ALA A 1 209 ? -19.486 -5.996 -7.184 1.00 3.49 209 ALA A N 1
ATOM 1503 C CA . ALA A 1 209 ? -18.143 -5.489 -6.909 1.00 4.96 209 ALA A CA 1
ATOM 1504 C C . ALA A 1 209 ? -18.197 -4.257 -6.001 1.00 6.78 209 ALA A C 1
ATOM 1505 O O . ALA A 1 209 ? -17.352 -4.080 -5.124 1.00 5.68 209 ALA A O 1
ATOM 1507 N N . HIS A 1 210 ? -19.193 -3.402 -6.219 1.00 5.94 210 HIS A N 1
ATOM 1508 C CA . HIS A 1 210 ? -19.339 -2.160 -5.452 1.00 6.39 210 HIS A CA 1
ATOM 1509 C C . HIS A 1 210 ? -20.405 -2.299 -4.361 1.00 6.25 210 HIS A C 1
ATOM 1510 O O . HIS A 1 210 ? -21.310 -1.468 -4.243 1.00 7.55 210 HIS A O 1
ATOM 1517 N N . PHE A 1 211 ? -20.290 -3.361 -3.574 1.00 7.45 211 PHE A N 1
ATOM 1518 C CA . PHE A 1 211 ? -21.265 -3.693 -2.533 1.00 7.37 211 PHE A CA 1
ATOM 1519 C C . PHE A 1 211 ? -21.330 -2.631 -1.431 1.00 7.92 211 PHE A C 1
ATOM 1520 O O . PHE A 1 211 ? -22.277 -2.593 -0.649 1.00 7.73 211 PHE A O 1
ATOM 1528 N N . HIS A 1 212 ? -20.308 -1.784 -1.358 1.00 6.87 212 HIS A N 1
ATOM 1529 C CA . HIS A 1 212 ? -20.240 -0.760 -0.321 1.00 6.61 212 HIS A CA 1
ATOM 1530 C C . HIS A 1 212 ? -21.325 0.297 -0.527 1.00 9.72 212 HIS A C 1
ATOM 1531 O O . HIS A 1 212 ? -21.633 1.065 0.388 1.00 10.01 212 HIS A O 1
ATOM 1538 N N . LYS A 1 213 ? -21.917 0.320 -1.723 1.00 9.79 213 LYS A N 1
ATOM 1539 C CA . LYS A 1 213 ? -22.963 1.284 -2.052 1.00 10.52 213 LYS A CA 1
ATOM 1540 C C . LYS A 1 213 ? -24.238 0.997 -1.266 1.00 11.55 213 LYS A C 1
ATOM 1541 O O . LYS A 1 213 ? -25.088 1.874 -1.107 1.00 10.72 213 LYS A O 1
ATOM 1547 N N . HIS A 1 214 ? -24.363 -0.230 -0.765 1.00 9.31 214 HIS A N 1
ATOM 1548 C CA . HIS A 1 214 ? -25.632 -0.701 -0.218 1.00 11.13 214 HIS A CA 1
ATOM 1549 C C . HIS A 1 214 ? -25.519 -1.290 1.178 1.00 10.24 214 HIS A C 1
ATOM 1550 O O . HIS A 1 214 ? -26.522 -1.694 1.768 1.00 12.07 214 HIS A O 1
ATOM 1557 N N . HIS A 1 215 ? -24.300 -1.347 1.707 1.00 11.01 215 HIS A N 1
ATOM 1558 C CA . HIS A 1 215 ? -24.093 -1.972 3.007 1.00 13.16 215 HIS A CA 1
ATOM 1559 C C . HIS A 1 215 ? -23.148 -1.170 3.872 1.00 15.37 215 HIS A C 1
ATOM 1560 O O . HIS A 1 215 ? -22.202 -0.563 3.378 1.00 13.16 215 HIS A O 1
ATOM 1567 N N . ASP A 1 216 ? -23.415 -1.188 5.172 1.00 16.03 216 ASP A N 1
ATOM 1568 C CA . ASP A 1 216 ? -22.583 -0.496 6.135 1.00 18.66 216 ASP A CA 1
ATOM 1569 C C . ASP A 1 216 ? -21.358 -1.354 6.428 1.00 23.24 216 ASP A C 1
ATOM 1570 O O . ASP A 1 216 ? -21.278 -2.005 7.471 1.00 24.94 216 ASP A O 1
ATOM 1575 N N . VAL A 1 217 ? -20.424 -1.376 5.483 1.00 17.12 217 VAL A N 1
ATOM 1576 C CA . VAL A 1 217 ? -19.178 -2.111 5.644 1.00 17.18 217 VAL A CA 1
ATOM 1577 C C . VAL A 1 217 ? -18.015 -1.149 5.487 1.00 14.77 217 VAL A C 1
ATOM 1578 O O . VAL A 1 217 ? -18.136 -0.130 4.800 1.00 11.34 217 VAL A O 1
ATOM 1582 N N . PRO A 1 218 ? -16.873 -1.461 6.126 1.00 12.88 218 PRO A N 1
ATOM 1583 C CA . PRO A 1 218 ? -15.713 -0.579 5.986 1.00 13.54 218 PRO A CA 1
ATOM 1584 C C . PRO A 1 218 ? -15.257 -0.549 4.536 1.00 11.30 218 PRO A C 1
ATOM 1585 O O . PRO A 1 218 ? -15.248 -1.597 3.882 1.00 13.19 218 PRO A O 1
ATOM 1589 N N . VAL A 1 219 ? -14.890 0.625 4.036 1.00 9.51 219 VAL A N 1
ATOM 1590 C CA . VAL A 1 219 ? -14.300 0.712 2.707 1.00 8.43 219 VAL A CA 1
ATOM 1591 C C . VAL A 1 219 ? -12.820 0.368 2.841 1.00 9.41 219 VAL A C 1
ATOM 1592 O O . VAL A 1 219 ? -12.010 1.183 3.289 1.00 13.33 219 VAL A O 1
ATOM 1596 N N . GLN A 1 220 ? -12.485 -0.863 2.475 1.00 8.99 220 GLN A N 1
ATOM 1597 C CA . GLN A 1 220 ? -11.155 -1.406 2.739 1.00 9.73 220 GLN A CA 1
ATOM 1598 C C . GLN A 1 220 ? -10.887 -2.564 1.782 1.00 9.04 220 GLN A C 1
ATOM 1599 O O . GLN A 1 220 ? -11.764 -2.941 1.009 1.00 8.09 220 GLN A O 1
ATOM 1605 N N . THR A 1 221 ? -9.684 -3.131 1.830 1.00 5.03 221 THR A N 1
ATOM 1606 C CA . THR A 1 221 ? -9.350 -4.250 0.949 1.00 6.36 221 THR A CA 1
ATOM 1607 C C . THR A 1 221 ? -10.260 -5.438 1.240 1.00 7.89 221 THR A C 1
ATOM 1608 O O . THR A 1 221 ? -10.539 -5.760 2.406 1.00 7.57 221 THR A O 1
ATOM 1612 N N . VAL A 1 222 ? -10.747 -6.074 0.180 1.00 5.44 222 VAL A N 1
ATOM 1613 C CA . VAL A 1 222 ? -11.494 -7.301 0.331 1.00 4.65 222 VAL A CA 1
ATOM 1614 C C . VAL A 1 222 ? -10.892 -8.377 -0.555 1.00 5.73 222 VAL A C 1
ATOM 1615 O O . VAL A 1 222 ? -10.152 -8.081 -1.501 1.00 6.17 222 VAL A O 1
ATOM 1619 N N . GLN A 1 223 ? -11.168 -9.632 -0.225 1.00 5.80 223 GLN A N 1
ATOM 1620 C CA . GLN A 1 223 ? -10.568 -10.733 -0.967 1.00 5.94 223 GLN A CA 1
ATOM 1621 C C . GLN A 1 223 ? -11.583 -11.490 -1.825 1.00 6.79 223 GLN A C 1
ATOM 1622 O O . GLN A 1 223 ? -12.694 -11.798 -1.376 1.00 7.21 223 GLN A O 1
ATOM 1628 N N . LEU A 1 224 ? -11.199 -11.774 -3.068 1.00 5.41 224 LEU A N 1
ATOM 1629 C CA . LEU A 1 224 ? -12.050 -12.513 -3.993 1.00 7.14 224 LEU A CA 1
ATOM 1630 C C . LEU A 1 224 ? -11.616 -13.963 -4.075 1.00 7.08 224 LEU A C 1
ATOM 1631 O O . LEU A 1 224 ? -10.450 -14.262 -4.368 1.00 7.19 224 LEU A O 1
ATOM 1636 N N . HIS A 1 225 ? -12.560 -14.854 -3.802 1.00 5.09 225 HIS A N 1
ATOM 1637 C CA . HIS A 1 225 ? -12.319 -16.286 -3.882 1.00 6.89 225 HIS A CA 1
ATOM 1638 C C . HIS A 1 225 ? -13.104 -16.883 -5.045 1.00 7.77 225 HIS A C 1
ATOM 1639 O O . HIS A 1 225 ? -14.342 -16.838 -5.060 1.00 7.21 225 HIS A O 1
ATOM 1646 N N . VAL A 1 226 ? -12.393 -17.438 -6.021 1.00 7.08 226 VAL A N 1
ATOM 1647 C CA . VAL A 1 226 ? -13.042 -18.113 -7.137 1.00 7.50 226 VAL A CA 1
ATOM 1648 C C . VAL A 1 226 ? -13.233 -19.583 -6.786 1.00 8.39 226 VAL A C 1
ATOM 1649 O O . VAL A 1 226 ? -12.260 -20.312 -6.600 1.00 9.22 226 VAL A O 1
ATOM 1653 N N . CYS A 1 227 ? -14.493 -20.000 -6.674 1.00 7.65 227 CYS A N 1
ATOM 1654 C CA . CYS A 1 227 ? -14.824 -21.342 -6.189 1.00 11.10 227 CYS A CA 1
ATOM 1655 C C . CYS A 1 227 ? -15.502 -22.148 -7.286 1.00 12.47 227 CYS A C 1
ATOM 1656 O O . CYS A 1 227 ? -16.414 -21.650 -7.945 1.00 11.61 227 CYS A O 1
ATOM 1659 N N . PHE A 1 228 ? -15.081 -23.398 -7.469 1.00 9.42 228 PHE A N 1
ATOM 1660 C CA . PHE A 1 228 ? -15.571 -24.193 -8.600 1.00 10.95 228 PHE A CA 1
ATOM 1661 C C . PHE A 1 228 ? -16.638 -25.233 -8.250 1.00 14.88 228 PHE A C 1
ATOM 1662 O O . PHE A 1 228 ? -17.082 -25.996 -9.118 1.00 12.58 228 PHE A O 1
ATOM 1670 N N . ASP A 1 229 ? -17.066 -25.235 -6.990 1.00 15.63 229 ASP A N 1
ATOM 1671 C CA . ASP A 1 229 ? -18.257 -25.986 -6.582 1.00 10.83 229 ASP A CA 1
ATOM 1672 C C . ASP A 1 229 ? -18.934 -25.358 -5.355 1.00 13.45 229 ASP A C 1
ATOM 1673 O O . ASP A 1 229 ? -18.418 -24.392 -4.781 1.00 11.92 229 ASP A O 1
ATOM 1678 N N . ARG A 1 230 ? -20.082 -25.906 -4.957 1.00 13.78 230 ARG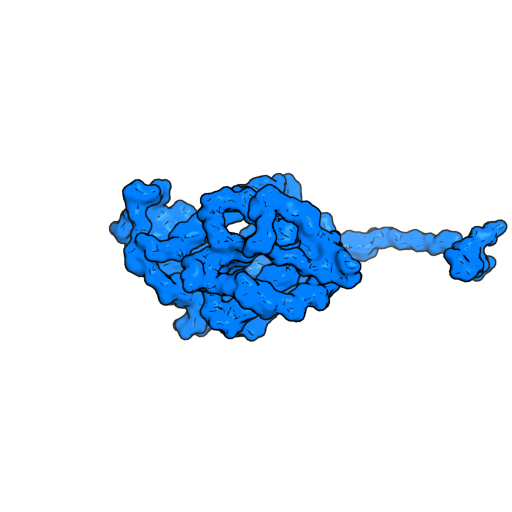 A N 1
ATOM 1679 C CA . ARG A 1 230 ? -20.844 -25.347 -3.844 1.00 13.69 230 ARG A CA 1
ATOM 1680 C C . ARG A 1 230 ? -20.031 -25.366 -2.563 1.00 11.77 230 ARG A C 1
ATOM 1681 O O . ARG A 1 230 ? -20.015 -24.393 -1.799 1.00 13.90 230 ARG A O 1
ATOM 1689 N N . GLN A 1 231 ? -19.349 -26.482 -2.339 1.00 14.74 231 GLN A N 1
ATOM 1690 C CA . GLN A 1 231 ? -18.618 -26.704 -1.104 1.00 17.19 231 GLN A CA 1
ATOM 1691 C C . GLN A 1 231 ? -17.449 -25.731 -0.899 1.00 15.86 231 GLN A C 1
ATOM 1692 O O . GLN A 1 231 ? -17.159 -25.337 0.233 1.00 15.38 231 GLN A O 1
ATOM 1698 N N . GLU A 1 232 ? -16.788 -25.333 -1.983 1.00 13.70 232 GLU A N 1
ATOM 1699 C CA . GLU A 1 232 ? -15.686 -24.370 -1.875 1.00 15.82 232 GLU A CA 1
ATOM 1700 C C . GLU A 1 232 ? -16.214 -22.989 -1.497 1.00 12.72 232 GLU A C 1
ATOM 1701 O O . GLU A 1 232 ? -15.620 -22.291 -0.675 1.00 12.87 232 GLU A O 1
ATOM 1707 N N . ALA A 1 233 ? -17.341 -22.603 -2.084 1.00 12.85 233 ALA A N 1
ATOM 1708 C CA . ALA A 1 233 ? -17.952 -21.323 -1.740 1.00 13.12 233 ALA A CA 1
ATOM 1709 C C . ALA A 1 233 ? -18.422 -21.322 -0.289 1.00 13.74 233 ALA A C 1
ATOM 1710 O O . ALA A 1 233 ? -18.289 -20.324 0.413 1.00 14.23 233 ALA A O 1
ATOM 1712 N N . GLN A 1 234 ? -18.976 -22.450 0.149 1.00 14.94 234 GLN A N 1
ATOM 1713 C CA . GLN A 1 234 ? -19.503 -22.588 1.507 1.00 17.60 234 GLN A CA 1
ATOM 1714 C C . GLN A 1 234 ? -18.440 -22.357 2.581 1.00 17.09 234 GLN A C 1
ATOM 1715 O O . GLN A 1 234 ? -18.735 -21.839 3.661 1.00 19.46 234 GLN A O 1
ATOM 1721 N N . ALA A 1 235 ? -17.202 -22.731 2.271 1.00 15.56 235 ALA A N 1
ATOM 1722 C CA . ALA A 1 235 ? -16.103 -22.651 3.231 1.00 18.06 235 ALA A CA 1
ATOM 1723 C C . ALA A 1 235 ? -15.613 -21.221 3.471 1.00 18.57 235 ALA A C 1
ATOM 1724 O O . ALA A 1 235 ? -14.872 -20.963 4.422 1.00 21.28 235 ALA A O 1
ATOM 1726 N N . ILE A 1 236 ? -16.011 -20.292 2.606 1.00 15.36 236 ILE A N 1
ATOM 1727 C CA . ILE A 1 236 ? -15.578 -18.905 2.772 1.00 14.07 236 ILE A CA 1
ATOM 1728 C C . ILE A 1 236 ? -16.291 -18.245 3.955 1.00 16.21 236 ILE A C 1
ATOM 1729 O O . ILE A 1 236 ? -17.531 -18.167 3.990 1.00 11.74 236 ILE A O 1
ATOM 1734 N N . LEU A 1 237 ? -15.496 -17.776 4.916 1.00 13.43 237 LEU A N 1
ATOM 1735 C CA . LEU A 1 237 ? -16.001 -17.161 6.145 1.00 14.27 237 LEU A CA 1
ATOM 1736 C C . LEU A 1 237 ? -16.526 -15.746 5.930 1.00 12.41 237 LEU A C 1
ATOM 1737 O O . LEU A 1 237 ? -15.906 -14.950 5.219 1.00 7.78 237 LEU A O 1
ATOM 1742 N N . ASP A 1 238 ? -17.653 -15.442 6.576 1.00 11.20 238 ASP A N 1
ATOM 1743 C CA . ASP A 1 238 ? -18.253 -14.108 6.541 1.00 12.23 238 ASP A CA 1
ATOM 1744 C C . ASP A 1 238 ? -18.314 -13.495 5.132 1.00 12.12 238 ASP A C 1
ATOM 1745 O O . ASP A 1 238 ? -17.787 -12.399 4.910 1.00 7.93 238 ASP A O 1
ATOM 1750 N N . PRO A 1 239 ? -18.962 -14.193 4.179 1.00 9.67 239 PRO A N 1
ATOM 1751 C CA . PRO A 1 239 ? -18.981 -13.635 2.822 1.00 6.99 239 PRO A CA 1
ATOM 1752 C C . PRO A 1 239 ? -19.764 -12.323 2.755 1.00 8.63 239 PRO A C 1
ATOM 1753 O O . PRO A 1 239 ? -20.841 -12.200 3.365 1.00 8.19 239 PRO A O 1
ATOM 1757 N N . ILE A 1 240 ? -19.232 -11.356 2.011 1.00 5.89 240 ILE A N 1
ATOM 1758 C CA . ILE A 1 240 ? -19.895 -10.062 1.839 1.00 8.59 240 ILE A CA 1
ATOM 1759 C C . ILE A 1 240 ? -20.767 -10.027 0.582 1.00 6.60 240 ILE A C 1
ATOM 1760 O O . ILE A 1 240 ? -21.947 -9.664 0.628 1.00 6.86 240 ILE A O 1
ATOM 1765 N N . SER A 1 241 ? -20.182 -10.423 -0.542 1.00 6.53 241 SER A N 1
ATOM 1766 C CA . SER A 1 241 ? -20.839 -10.300 -1.840 1.00 5.80 241 SER A CA 1
ATOM 1767 C C . SER A 1 241 ? -20.504 -11.505 -2.713 1.00 6.37 241 SER A C 1
ATOM 1768 O O . SER A 1 241 ? -19.334 -11.857 -2.880 1.00 6.73 241 SER A O 1
ATOM 1771 N N . ILE A 1 242 ? -21.533 -12.147 -3.262 1.00 5.59 242 ILE A N 1
ATOM 1772 C CA . ILE A 1 242 ? -21.306 -13.343 -4.060 1.00 5.79 242 ILE A CA 1
ATOM 1773 C C . ILE A 1 242 ? -21.984 -13.254 -5.415 1.00 7.41 242 ILE A C 1
ATOM 1774 O O . ILE A 1 242 ? -23.152 -12.848 -5.516 1.00 6.60 242 ILE A O 1
ATOM 1779 N N . ALA A 1 243 ? -21.241 -13.618 -6.456 1.00 4.82 243 ALA A N 1
ATOM 1780 C CA . ALA A 1 243 ? -21.805 -13.792 -7.793 1.00 7.80 243 ALA A CA 1
ATOM 1781 C C . ALA A 1 243 ? -21.720 -15.262 -8.175 1.00 8.09 243 ALA A C 1
ATOM 1782 O O . ALA A 1 243 ? -20.646 -15.848 -8.148 1.00 7.85 243 ALA A O 1
ATOM 1784 N N . SER A 1 244 ? -22.847 -15.850 -8.557 1.00 6.98 244 SER A N 1
ATOM 1785 C CA . SER A 1 244 ? -22.870 -17.270 -8.882 1.00 9.76 244 SER A CA 1
ATOM 1786 C C . SER A 1 244 ? -23.356 -17.516 -10.310 1.00 9.53 244 SER A C 1
ATOM 1787 O O . SER A 1 244 ? -24.300 -16.874 -10.771 1.00 10.27 244 SER A O 1
ATOM 1790 N N . LEU A 1 245 ? -22.708 -18.455 -10.998 1.00 7.50 245 LEU A N 1
ATOM 1791 C CA . LEU A 1 245 ? -23.174 -18.928 -12.299 1.00 10.07 245 LEU A CA 1
ATOM 1792 C C . LEU A 1 245 ? -23.607 -20.385 -12.213 1.00 10.07 245 LEU A C 1
ATOM 1793 O O . LEU A 1 245 ? -22.891 -21.207 -11.650 1.00 10.57 245 LEU A O 1
ATOM 1798 N N . TYR A 1 246 ? -24.774 -20.696 -12.775 1.00 8.11 246 TYR A N 1
ATOM 1799 C CA . TYR A 1 246 ? -25.249 -22.075 -12.868 1.00 10.79 246 TYR A CA 1
ATOM 1800 C C . TYR A 1 246 ? -25.560 -22.402 -14.325 1.00 10.34 246 TYR A C 1
ATOM 1801 O O . TYR A 1 246 ? -26.054 -21.544 -15.060 1.00 11.58 246 TYR A O 1
ATOM 1810 N N . THR A 1 247 ? -25.265 -23.628 -14.754 1.00 9.10 247 THR A N 1
ATOM 1811 C CA . THR A 1 247 ? -25.712 -24.066 -16.075 1.00 9.27 247 THR A CA 1
ATOM 1812 C C . THR A 1 247 ? -27.123 -24.627 -15.963 1.00 13.12 247 THR A C 1
ATOM 1813 O O . THR A 1 247 ? -27.846 -24.713 -16.954 1.00 11.55 247 THR A O 1
ATOM 1817 N N . ASP A 1 248 ? -27.501 -25.017 -14.748 1.00 14.69 248 ASP A N 1
ATOM 1818 C CA . ASP A 1 248 ? -28.873 -25.448 -14.469 1.00 18.31 248 ASP A CA 1
ATOM 1819 C C . ASP A 1 248 ? -29.538 -24.480 -13.488 1.00 17.14 248 ASP A C 1
ATOM 1820 O O . ASP A 1 248 ? -29.185 -24.444 -12.302 1.00 17.23 248 ASP A O 1
ATOM 1825 N N . PRO A 1 249 ? -30.506 -23.694 -13.983 1.00 15.83 249 PRO A N 1
ATOM 1826 C CA . PRO A 1 249 ? -31.193 -22.660 -13.200 1.00 17.35 249 PRO A CA 1
ATOM 1827 C C . PRO A 1 249 ? -31.861 -23.235 -11.960 1.00 21.40 249 PRO A C 1
ATOM 1828 O O . PRO A 1 249 ? -31.993 -22.528 -10.954 1.00 17.75 249 PRO A O 1
ATOM 1832 N N . ASP A 1 250 ? -32.256 -24.504 -12.031 1.00 22.49 250 ASP A N 1
ATOM 1833 C CA . ASP A 1 250 ? -32.924 -25.165 -10.916 1.00 24.34 250 ASP A CA 1
ATOM 1834 C C . ASP A 1 250 ? -31.993 -25.333 -9.723 1.00 23.20 250 ASP A C 1
ATOM 1835 O O . ASP A 1 250 ? -32.454 -25.589 -8.610 1.00 24.20 250 ASP A O 1
ATOM 1840 N N . ARG A 1 251 ? -30.687 -25.195 -9.961 1.00 21.69 251 ARG A N 1
ATOM 1841 C CA . ARG A 1 251 ? -29.672 -25.324 -8.909 1.00 19.84 251 ARG A CA 1
ATOM 1842 C C . ARG A 1 251 ? -29.347 -23.990 -8.224 1.00 17.09 251 ARG A C 1
ATOM 1843 O O . ARG A 1 251 ? -28.491 -23.922 -7.335 1.00 18.02 251 ARG A O 1
ATOM 1851 N N . ASP A 1 252 ? -30.018 -22.927 -8.645 1.00 16.74 252 ASP A N 1
ATOM 1852 C CA . ASP A 1 252 ? -29.794 -21.623 -8.040 1.00 15.12 252 ASP A CA 1
ATOM 1853 C C . ASP A 1 252 ? -30.350 -21.646 -6.614 1.00 18.83 252 ASP A C 1
ATOM 1854 O O . ASP A 1 252 ? -31.561 -21.501 -6.395 1.00 16.20 252 ASP A O 1
ATOM 1859 N N . VAL A 1 253 ? -29.455 -21.850 -5.652 1.00 16.13 253 VAL A N 1
ATOM 1860 C CA . VAL A 1 253 ? -29.808 -21.872 -4.232 1.00 15.60 253 VAL A CA 1
ATOM 1861 C C . VAL A 1 253 ? -28.758 -21.107 -3.439 1.00 17.46 253 VAL A C 1
ATOM 1862 O O . VAL A 1 253 ? -27.566 -21.395 -3.557 1.00 20.02 253 VAL A O 1
ATOM 1866 N N . SER A 1 254 ? -29.194 -20.141 -2.631 1.00 15.44 254 SER A N 1
ATOM 1867 C CA . SER A 1 254 ? -28.265 -19.364 -1.807 1.00 16.58 254 SER A CA 1
ATOM 1868 C C . SER A 1 254 ? -27.457 -20.285 -0.893 1.00 17.83 254 SER A C 1
ATOM 1869 O O . SER A 1 254 ? -27.997 -21.218 -0.295 1.00 19.61 254 SER A O 1
ATOM 1872 N N . ILE A 1 255 ? -26.160 -20.026 -0.795 1.00 16.44 255 ILE A N 1
ATOM 1873 C CA . ILE A 1 255 ? -25.276 -20.918 -0.058 1.00 23.09 255 ILE A CA 1
ATOM 1874 C C . ILE A 1 255 ? -25.284 -20.637 1.442 1.00 22.02 255 ILE A C 1
ATOM 1875 O O . ILE A 1 255 ? -25.589 -21.519 2.240 1.00 28.94 255 ILE A O 1
ATOM 1880 N N . SER A 1 256 ? -24.965 -19.402 1.811 1.00 22.73 256 SER A N 1
ATOM 1881 C CA . SER A 1 256 ? -24.976 -18.977 3.202 1.00 22.27 256 SER A CA 1
ATOM 1882 C C . SER A 1 256 ? -25.448 -17.529 3.262 1.00 22.08 256 SER A C 1
ATOM 1883 O O . SER A 1 256 ? -25.582 -16.873 2.228 1.00 19.36 256 SER A O 1
ATOM 1886 N N . THR A 1 257 ? -25.708 -17.045 4.472 1.00 18.44 257 THR A N 1
ATOM 1887 C CA . THR A 1 257 ? -26.035 -15.641 4.696 1.00 15.36 257 THR A CA 1
ATOM 1888 C C . THR A 1 257 ? -24.973 -14.747 4.053 1.00 15.67 257 THR A C 1
ATOM 1889 O O . THR A 1 257 ? -23.773 -14.965 4.234 1.00 13.31 257 THR A O 1
ATOM 1893 N N . VAL A 1 258 ? -25.415 -13.743 3.304 1.00 9.11 258 VAL A N 1
ATOM 1894 C CA . VAL A 1 258 ? -24.506 -12.902 2.536 1.00 7.51 258 VAL A CA 1
ATOM 1895 C C . VAL A 1 258 ? -25.170 -11.550 2.322 1.00 8.39 258 VAL A C 1
ATOM 1896 O O . VAL A 1 258 ? -26.409 -11.456 2.332 1.00 7.18 258 VAL A O 1
ATOM 1900 N N . LEU A 1 259 ? -24.379 -10.494 2.157 1.00 7.80 259 LEU A N 1
ATOM 1901 C CA . LEU A 1 259 ? -24.962 -9.147 2.072 1.00 9.43 259 LEU A CA 1
ATOM 1902 C C . LEU A 1 259 ? -25.540 -8.848 0.688 1.00 9.97 259 LEU A C 1
ATOM 1903 O O . LEU A 1 259 ? -26.662 -8.360 0.568 1.00 7.33 259 LEU A O 1
ATOM 1908 N N . THR A 1 260 ? -24.762 -9.147 -0.348 1.00 5.87 260 THR A N 1
ATOM 1909 C CA . THR A 1 260 ? -25.215 -9.024 -1.727 1.00 6.96 260 THR A CA 1
ATOM 1910 C C . THR A 1 260 ? -25.031 -10.360 -2.457 1.00 6.92 260 THR A C 1
ATOM 1911 O O . THR A 1 260 ? -24.005 -11.024 -2.308 1.00 6.26 260 THR A O 1
ATOM 1915 N N . ARG A 1 261 ? -26.050 -10.770 -3.209 1.00 7.27 261 ARG A N 1
ATOM 1916 C CA . ARG A 1 261 ? -25.948 -11.972 -4.035 1.00 7.13 261 ARG A CA 1
ATOM 1917 C C . ARG A 1 261 ? -26.499 -11.674 -5.426 1.00 9.85 261 ARG A C 1
ATOM 1918 O O . ARG A 1 261 ? -27.565 -11.062 -5.581 1.00 8.46 261 ARG A O 1
ATOM 1926 N N . THR A 1 262 ? -25.769 -12.099 -6.444 1.00 7.16 262 THR A N 1
ATOM 1927 C CA . THR A 1 262 ? -26.287 -12.001 -7.800 1.00 8.62 262 THR A CA 1
ATOM 1928 C C . THR A 1 262 ? -25.999 -13.311 -8.525 1.00 10.00 262 THR A C 1
ATOM 1929 O O . THR A 1 262 ? -24.989 -13.973 -8.253 1.00 10.49 262 THR A O 1
ATOM 1933 N N . THR A 1 263 ? -26.899 -13.714 -9.418 1.00 7.90 263 THR A N 1
ATOM 1934 C CA . THR A 1 263 ? -26.733 -14.983 -10.127 1.00 10.70 263 THR A CA 1
ATOM 1935 C C . THR A 1 263 ? -26.911 -14.831 -11.632 1.00 11.03 263 THR A C 1
ATOM 1936 O O . THR A 1 263 ? -27.641 -13.949 -12.094 1.00 11.81 263 THR A O 1
ATOM 1940 N N . GLY A 1 264 ? -26.249 -15.698 -12.391 1.00 8.11 264 GLY A N 1
ATOM 1941 C CA . GLY A 1 264 ? -26.438 -15.737 -13.833 1.00 10.72 264 GLY A CA 1
ATOM 1942 C C . GLY A 1 264 ? -26.629 -17.165 -14.301 1.00 10.96 264 GLY A C 1
ATOM 1943 O O . GLY A 1 264 ? -26.135 -18.094 -13.656 1.00 9.81 264 GLY A O 1
ATOM 1944 N N . TYR A 1 265 ? -27.334 -17.349 -15.414 1.00 10.74 265 TYR A N 1
ATOM 1945 C CA . TYR A 1 265 ? -27.566 -18.686 -15.947 1.00 10.85 265 TYR A CA 1
ATOM 1946 C C . TYR A 1 265 ? -26.775 -18.883 -17.229 1.00 13.17 265 TYR A C 1
ATOM 1947 O O . TYR A 1 265 ? -27.090 -18.284 -18.264 1.00 13.94 265 TYR A O 1
ATOM 1956 N N . ALA A 1 266 ? -25.723 -19.698 -17.137 1.00 10.52 266 ALA A N 1
ATOM 1957 C CA . ALA A 1 266 ? -24.822 -19.942 -18.254 1.00 13.66 266 ALA A CA 1
ATOM 1958 C C . ALA A 1 266 ? -25.391 -21.012 -19.177 1.00 11.07 266 ALA A C 1
ATOM 1959 O O . ALA A 1 266 ? -26.010 -21.972 -18.720 1.00 12.07 266 ALA A O 1
ATOM 1961 N N . ASP A 1 267 ? -25.167 -20.835 -20.474 1.00 12.73 267 ASP A N 1
ATOM 1962 C CA . ASP A 1 267 ? -25.643 -21.766 -21.498 1.00 11.09 267 ASP A CA 1
ATOM 1963 C C . ASP A 1 267 ? -25.112 -23.182 -21.257 1.00 12.93 267 ASP A C 1
ATOM 1964 O O . ASP A 1 267 ? -23.929 -23.440 -21.438 1.00 10.64 267 ASP A O 1
ATOM 1969 N N . PRO A 1 268 ? -25.994 -24.117 -20.863 1.00 10.47 268 PRO A N 1
ATOM 1970 C CA . PRO A 1 268 ? -25.531 -25.471 -20.527 1.00 13.13 268 PRO A CA 1
ATOM 1971 C C . PRO A 1 268 ? -25.062 -26.234 -21.758 1.00 12.47 268 PRO A C 1
ATOM 1972 O O . PRO A 1 268 ? -24.372 -27.250 -21.647 1.00 14.52 268 PRO A O 1
ATOM 1976 N N . GLU A 1 269 ? -25.443 -25.740 -22.927 1.00 10.66 269 GLU A N 1
ATOM 1977 C CA . GLU A 1 269 ? -25.022 -26.331 -24.188 1.00 14.46 269 GLU A CA 1
ATOM 1978 C C . GLU A 1 269 ? -23.572 -25.957 -24.473 1.00 15.19 269 GLU A C 1
ATOM 1979 O O . GLU A 1 269 ? -22.816 -26.737 -25.050 1.00 13.74 269 GLU A O 1
ATOM 1985 N N . LYS A 1 270 ? -23.193 -24.747 -24.079 1.00 13.56 270 LYS A N 1
ATOM 1986 C CA . LYS A 1 270 ? -21.821 -24.283 -24.278 1.00 11.94 270 LYS A CA 1
ATOM 1987 C C . LYS A 1 270 ? -20.902 -24.686 -23.135 1.00 15.84 270 LYS A C 1
ATOM 1988 O O . LYS A 1 270 ? -19.740 -25.038 -23.360 1.00 13.74 270 LYS A O 1
ATOM 1994 N N . TYR A 1 271 ? -21.414 -24.638 -21.908 1.00 15.56 271 TYR A N 1
ATOM 1995 C CA . TYR A 1 271 ? -20.541 -24.750 -20.739 1.00 13.69 271 TYR A CA 1
ATOM 1996 C C . TYR A 1 271 ? -20.609 -26.093 -20.005 1.00 14.56 271 TYR A C 1
ATOM 1997 O O . TYR A 1 271 ? -21.687 -26.579 -19.669 1.00 16.14 271 TYR A O 1
ATOM 2006 N N . ASP A 1 272 ? -19.441 -26.679 -19.755 1.00 17.11 272 ASP A N 1
ATOM 2007 C CA . ASP A 1 272 ? -19.338 -27.976 -19.089 1.00 21.47 272 ASP A CA 1
ATOM 2008 C C . ASP A 1 272 ? -18.949 -27.791 -17.619 1.00 26.63 272 ASP A C 1
ATOM 2009 O O . ASP A 1 272 ? -18.075 -28.487 -17.096 1.00 37.64 272 ASP A O 1
ATOM 2014 N N . PHE A 1 273 ? -19.559 -26.814 -16.960 1.00 16.39 273 PHE A N 1
ATOM 2015 C CA . PHE A 1 273 ? -19.414 -26.697 -15.513 1.00 20.43 273 PHE A CA 1
ATOM 2016 C C . PHE A 1 273 ? -20.789 -26.715 -14.885 1.00 16.71 273 PHE A C 1
ATOM 2017 O O . PHE A 1 273 ? -21.773 -26.340 -15.518 1.00 18.49 273 PHE A O 1
ATOM 2025 N N . ASP A 1 274 ? -20.860 -27.192 -13.654 1.00 14.61 274 ASP A N 1
ATOM 2026 C CA . ASP A 1 274 ? -22.105 -27.190 -12.917 1.00 18.40 274 ASP A CA 1
ATOM 2027 C C . ASP A 1 274 ? -22.344 -25.780 -12.377 1.00 17.51 274 ASP A C 1
ATOM 2028 O O . ASP A 1 274 ? -23.344 -25.132 -12.695 1.00 15.70 274 ASP A O 1
ATOM 2033 N N . GLN A 1 275 ? -21.407 -25.294 -11.573 1.00 15.34 275 GLN A N 1
ATOM 2034 C CA . GLN A 1 275 ? -21.535 -23.951 -11.026 1.00 15.38 275 GLN A CA 1
ATOM 2035 C C . GLN A 1 275 ? -20.180 -23.318 -10.697 1.00 14.19 275 GLN A C 1
ATOM 2036 O O . GLN A 1 275 ? -19.189 -24.021 -10.469 1.00 11.43 275 GLN A O 1
ATOM 2042 N N . MET A 1 276 ? -20.139 -21.988 -10.707 1.00 12.31 276 MET A N 1
ATOM 2043 C CA . MET A 1 276 ? -18.950 -21.251 -10.282 1.00 12.17 276 MET A CA 1
ATOM 2044 C C . MET A 1 276 ? -19.390 -20.121 -9.371 1.00 9.66 276 MET A C 1
ATOM 2045 O O . MET A 1 276 ? -20.425 -19.498 -9.611 1.00 10.98 276 MET A O 1
ATOM 2050 N N . HIS A 1 277 ? -18.602 -19.850 -8.338 1.00 9.35 277 HIS A N 1
ATOM 2051 C CA . HIS A 1 277 ? -18.937 -18.799 -7.391 1.00 7.04 277 HIS A CA 1
ATOM 2052 C C . HIS A 1 277 ? -17.778 -17.847 -7.218 1.00 9.96 277 HIS A C 1
ATOM 2053 O O . HIS A 1 277 ? -16.620 -18.256 -7.130 1.00 9.05 277 HIS A O 1
ATOM 2060 N N . PHE A 1 278 ? -18.099 -16.564 -7.166 1.00 6.78 278 PHE A N 1
ATOM 2061 C CA . PHE A 1 278 ? -17.075 -15.552 -7.044 1.00 7.39 278 PHE A CA 1
ATOM 2062 C C . PHE A 1 278 ? -17.383 -14.831 -5.753 1.00 8.26 278 PHE A C 1
ATOM 2063 O O . PHE A 1 278 ? -18.272 -13.987 -5.703 1.00 7.47 278 PHE A O 1
ATOM 2071 N N . VAL A 1 279 ? -16.674 -15.216 -4.695 1.00 6.45 279 VAL A N 1
ATOM 2072 C CA . VAL A 1 279 ? -17.073 -14.846 -3.342 1.00 5.76 279 VAL A CA 1
ATOM 2073 C C . VAL A 1 279 ? -16.139 -13.804 -2.776 1.00 7.96 279 VAL A C 1
ATOM 2074 O O . VAL A 1 279 ? -14.945 -14.054 -2.653 1.00 5.35 279 VAL A O 1
ATOM 2078 N N . ILE A 1 280 ? -16.689 -12.645 -2.425 1.00 6.25 280 ILE A N 1
ATOM 2079 C CA . ILE A 1 280 ? -15.905 -11.566 -1.830 1.00 6.13 280 ILE A CA 1
ATOM 2080 C C . ILE A 1 280 ? -16.117 -11.549 -0.314 1.00 7.90 280 ILE A C 1
ATOM 2081 O O . ILE A 1 280 ? -17.247 -11.498 0.157 1.00 8.32 280 ILE A O 1
ATOM 2086 N N . ASN A 1 281 ? -15.031 -11.622 0.450 1.00 5.68 281 ASN A N 1
ATOM 2087 C CA . ASN A 1 281 ? -15.112 -11.410 1.898 1.00 6.10 281 ASN A CA 1
ATOM 2088 C C . ASN A 1 281 ? -14.012 -10.459 2.367 1.00 7.25 281 ASN A C 1
ATOM 2089 O O . ASN A 1 281 ? -13.173 -10.045 1.576 1.00 6.95 281 ASN A O 1
ATOM 2094 N N . GLY A 1 282 ? -14.018 -10.102 3.642 1.00 7.20 282 GLY A N 1
ATOM 2095 C CA . GLY A 1 282 ? -13.010 -9.189 4.143 1.00 10.46 282 GLY A CA 1
ATOM 2096 C C . GLY A 1 282 ? -12.044 -9.881 5.069 1.00 10.76 282 GLY A C 1
ATOM 2097 O O . GLY A 1 282 ? -10.858 -9.519 5.144 1.00 12.03 282 GLY A O 1
ATOM 2098 N N . LEU A 1 283 ? -12.536 -10.898 5.768 1.00 9.32 283 LEU A N 1
ATOM 2099 C CA . LEU A 1 283 ? -11.766 -11.531 6.840 1.00 9.95 283 LEU A CA 1
ATOM 2100 C C . LEU A 1 283 ? -10.453 -12.148 6.366 1.00 10.60 283 LEU A C 1
ATOM 2101 O O . LEU A 1 283 ? -9.446 -12.102 7.071 1.00 13.51 283 LEU A O 1
ATOM 2106 N N . SER A 1 284 ? -10.470 -12.732 5.174 1.00 8.60 284 SER A N 1
ATOM 2107 C CA . SER A 1 284 ? -9.333 -13.495 4.680 1.00 11.14 284 SER A CA 1
ATOM 2108 C C . SER A 1 284 ? -8.093 -12.625 4.498 1.00 9.48 284 SER A C 1
ATOM 2109 O O . SER A 1 284 ? -6.969 -13.135 4.517 1.00 10.02 284 SER A O 1
ATOM 2112 N N . ILE A 1 285 ? -8.292 -11.317 4.324 1.00 6.48 285 ILE A N 1
ATOM 2113 C CA . ILE A 1 285 ? -7.162 -10.383 4.208 1.00 7.82 285 ILE A CA 1
ATOM 2114 C C . ILE A 1 285 ? -6.248 -10.458 5.439 1.00 9.45 285 ILE A C 1
ATOM 2115 O O . ILE A 1 285 ? -5.012 -10.340 5.330 1.00 8.64 285 ILE A O 1
ATOM 2120 N N . GLU A 1 286 ? -6.847 -10.664 6.607 1.00 10.06 286 GLU A N 1
ATOM 2121 C CA . GLU A 1 286 ? -6.083 -10.815 7.853 1.00 10.55 286 GLU A CA 1
ATOM 2122 C C . GLU A 1 286 ? -5.078 -11.963 7.796 1.00 11.66 286 GLU A C 1
ATOM 2123 O O . GLU A 1 286 ? -3.979 -11.872 8.372 1.00 12.05 286 GLU A O 1
ATOM 2129 N N . ASP A 1 287 ? -5.432 -13.041 7.099 1.00 8.11 287 ASP A N 1
ATOM 2130 C CA . ASP A 1 287 ? -4.512 -14.173 6.971 1.00 12.69 287 ASP A CA 1
ATOM 2131 C C . ASP A 1 287 ? -3.239 -13.802 6.208 1.00 10.15 287 ASP A C 1
ATOM 2132 O O . ASP A 1 287 ? -2.136 -14.270 6.538 1.00 9.15 287 ASP A O 1
ATOM 2137 N N . ILE A 1 288 ? -3.394 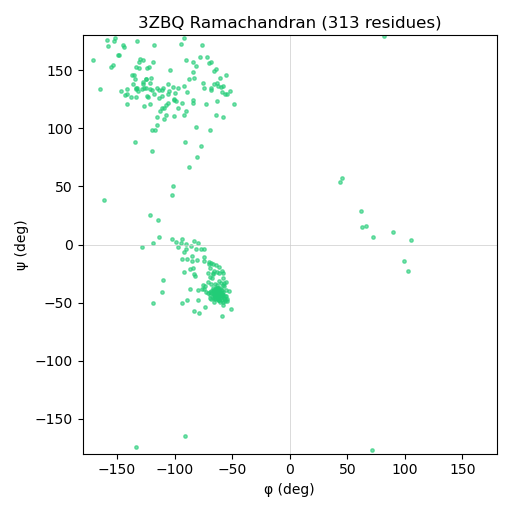-12.970 5.182 1.00 8.97 288 ILE A N 1
ATOM 2138 C CA . ILE A 1 288 ? -2.248 -12.448 4.437 1.00 8.14 288 ILE A CA 1
ATOM 2139 C C . ILE A 1 288 ? -1.390 -11.563 5.336 1.00 11.57 288 ILE A C 1
ATOM 2140 O O . ILE A 1 288 ? -0.163 -11.696 5.372 1.00 10.46 288 ILE A O 1
ATOM 2145 N N . ARG A 1 289 ? -2.040 -10.658 6.061 1.00 10.30 289 ARG A N 1
ATOM 2146 C CA . ARG A 1 289 ? -1.337 -9.729 6.943 1.00 10.90 289 ARG A CA 1
ATOM 2147 C C . ARG A 1 289 ? -0.524 -10.493 7.989 1.00 12.09 289 ARG A C 1
ATOM 2148 O O . ARG A 1 289 ? 0.673 -10.226 8.211 1.00 10.29 289 ARG A O 1
ATOM 2156 N N . LYS A 1 290 ? -1.176 -11.471 8.605 1.00 12.71 290 LYS A N 1
ATOM 2157 C CA . LYS A 1 290 ? -0.546 -12.310 9.627 1.00 11.20 290 LYS A CA 1
ATOM 2158 C C . LYS A 1 290 ? 0.645 -13.093 9.061 1.00 13.54 290 LYS A C 1
ATOM 2159 O O . LYS A 1 290 ? 1.699 -13.202 9.698 1.00 14.32 290 LYS A O 1
ATOM 2165 N N . ARG A 1 291 ? 0.483 -13.625 7.854 1.00 9.14 291 ARG A N 1
ATOM 2166 C CA . ARG A 1 291 ? 1.537 -14.401 7.206 1.00 13.16 291 ARG A CA 1
ATOM 2167 C C . ARG A 1 291 ? 2.775 -13.554 6.923 1.00 13.71 291 ARG A C 1
ATOM 2168 O O . ARG A 1 291 ? 3.913 -13.999 7.129 1.00 13.03 291 ARG A O 1
ATOM 2176 N N . LEU A 1 292 ? 2.561 -12.333 6.446 1.00 11.20 292 LEU A N 1
ATOM 2177 C CA . LEU A 1 292 ? 3.684 -11.457 6.131 1.00 10.83 292 LEU A CA 1
ATOM 2178 C C . LEU A 1 292 ? 4.328 -10.940 7.412 1.00 13.54 292 LEU A C 1
ATOM 2179 O O . LEU A 1 292 ? 5.551 -10.769 7.481 1.00 10.45 292 LEU A O 1
ATOM 2184 N N . GLU A 1 293 ? 3.506 -10.699 8.428 1.00 11.52 293 GLU A N 1
ATOM 2185 C CA . GLU A 1 293 ? 4.013 -10.263 9.727 1.00 12.26 293 GLU A CA 1
ATOM 2186 C C . GLU A 1 293 ? 4.972 -11.300 10.305 1.00 16.37 293 GLU A C 1
ATOM 2187 O O . GLU A 1 293 ? 6.065 -10.961 10.776 1.00 14.01 293 GLU A O 1
ATOM 2193 N N . GLU A 1 294 ? 4.574 -12.566 10.242 1.00 13.87 294 GLU A N 1
ATOM 2194 C CA . GLU A 1 294 ? 5.416 -13.653 10.740 1.00 16.24 294 GLU A CA 1
ATOM 2195 C C . GLU A 1 294 ? 6.713 -13.758 9.952 1.00 15.72 294 GLU A C 1
ATOM 2196 O O . GLU A 1 294 ? 7.778 -13.967 10.539 1.00 15.06 294 GLU A O 1
ATOM 2202 N N . ARG A 1 295 ? 6.639 -13.624 8.627 1.00 11.97 295 ARG A N 1
ATOM 2203 C CA . ARG A 1 295 ? 7.871 -13.647 7.828 1.00 12.53 295 ARG A CA 1
ATOM 2204 C C . ARG A 1 295 ? 8.753 -12.464 8.205 1.00 12.50 295 ARG A C 1
ATOM 2205 O O . ARG A 1 295 ? 9.975 -12.588 8.274 1.00 10.34 295 ARG A O 1
ATOM 2213 N N . ARG A 1 296 ? 8.136 -11.313 8.449 1.00 9.98 296 ARG A N 1
ATOM 2214 C CA . ARG A 1 296 ? 8.876 -10.115 8.841 1.00 13.30 296 ARG A CA 1
ATOM 2215 C C . ARG A 1 296 ? 9.560 -10.309 10.197 1.00 15.12 296 ARG A C 1
ATOM 2216 O O . ARG A 1 296 ? 10.717 -9.902 10.382 1.00 12.02 296 ARG A O 1
ATOM 2224 N N . GLU A 1 297 ? 8.862 -10.940 11.139 1.00 12.38 297 GLU A N 1
ATOM 2225 C CA . GLU A 1 297 ? 9.464 -11.234 12.446 1.00 18.48 297 GLU A CA 1
ATOM 2226 C C . GLU A 1 297 ? 10.682 -12.150 12.329 1.00 16.15 297 GLU A C 1
ATOM 2227 O O . GLU A 1 297 ? 11.690 -11.943 13.011 1.00 21.60 297 GLU A O 1
ATOM 2233 N N . MET A 1 298 ? 10.609 -13.145 11.450 1.00 16.03 298 MET A N 1
ATOM 2234 C CA . MET A 1 298 ? 11.777 -13.990 11.186 1.00 17.69 298 MET A CA 1
ATOM 2235 C C . MET A 1 298 ? 12.918 -13.196 10.542 1.00 18.17 298 MET A C 1
ATOM 2236 O O . MET A 1 298 ? 14.078 -13.319 10.947 1.00 17.18 298 MET A O 1
ATOM 2241 N N . MET A 1 299 ? 12.589 -12.391 9.534 1.00 13.90 299 MET A N 1
ATOM 2242 C CA . MET A 1 299 ? 13.597 -11.620 8.802 1.00 15.26 299 MET A CA 1
ATOM 2243 C C . MET A 1 299 ? 14.333 -10.627 9.704 1.00 17.53 299 MET A C 1
ATOM 2244 O O . MET A 1 299 ? 15.559 -10.521 9.644 1.00 13.80 299 MET A O 1
ATOM 2249 N N . ASN A 1 300 ? 13.593 -9.907 10.547 1.00 14.46 300 ASN A N 1
ATOM 2250 C CA . ASN A 1 300 ? 14.221 -8.965 11.475 1.00 14.35 300 ASN A CA 1
ATOM 2251 C C . ASN A 1 300 ? 15.125 -9.669 12.486 1.00 17.23 300 ASN A C 1
ATOM 2252 O O . ASN A 1 300 ? 16.204 -9.176 12.819 1.00 17.20 300 ASN A O 1
ATOM 2257 N N . ARG A 1 301 ? 14.688 -10.833 12.951 1.00 16.06 301 ARG A N 1
ATOM 2258 C CA . ARG A 1 301 ? 15.489 -11.665 13.846 1.00 20.01 301 ARG A CA 1
ATOM 2259 C C . ARG A 1 301 ? 16.817 -12.014 13.162 1.00 20.76 301 ARG A C 1
ATOM 2260 O O . ARG A 1 301 ? 17.907 -11.838 13.731 1.00 17.98 301 ARG A O 1
ATOM 2268 N N . ALA A 1 302 ? 16.722 -12.489 11.923 1.00 14.31 302 ALA A N 1
ATOM 2269 C CA . ALA A 1 302 ? 17.905 -12.890 11.166 1.00 17.79 302 ALA A CA 1
ATOM 2270 C C . ALA A 1 302 ? 18.847 -11.716 10.927 1.00 18.30 302 ALA A C 1
ATOM 2271 O O . ALA A 1 302 ? 20.060 -11.833 11.131 1.00 16.66 302 ALA A O 1
ATOM 2273 N N . LYS A 1 303 ? 18.286 -10.595 10.478 1.00 15.27 303 LYS A N 1
ATOM 2274 C CA . LYS A 1 303 ? 19.048 -9.361 10.283 1.00 18.97 303 LYS A CA 1
ATOM 2275 C C . LYS A 1 303 ? 19.844 -8.990 11.519 1.00 20.72 303 LYS A C 1
ATOM 2276 O O . LYS A 1 303 ? 21.062 -8.808 11.456 1.00 20.63 303 LYS A O 1
ATOM 2282 N N . ALA A 1 304 ? 19.139 -8.867 12.644 1.00 18.62 304 ALA A N 1
ATOM 2283 C CA . ALA A 1 304 ? 19.753 -8.470 13.913 1.00 21.82 304 ALA A CA 1
ATOM 2284 C C . ALA A 1 304 ? 20.875 -9.407 14.358 1.00 21.67 304 ALA A C 1
ATOM 2285 O O . ALA A 1 304 ? 21.763 -9.006 15.108 1.00 21.57 304 ALA A O 1
ATOM 2287 N N . ASN A 1 305 ? 20.837 -10.653 13.898 1.00 16.98 305 ASN A N 1
ATOM 2288 C CA . ASN A 1 305 ? 21.859 -11.621 14.273 1.00 24.09 305 ASN A CA 1
ATOM 2289 C C . ASN A 1 305 ? 23.018 -11.752 13.286 1.00 21.57 305 ASN A C 1
ATOM 2290 O O . ASN A 1 305 ? 23.917 -12.569 13.485 1.00 20.52 305 ASN A O 1
ATOM 2295 N N . MET A 1 306 ? 22.992 -10.967 12.214 1.00 18.47 306 MET A N 1
ATOM 2296 C CA . MET A 1 306 ? 24.107 -10.980 11.274 1.00 18.66 306 MET A CA 1
ATOM 2297 C C . MET A 1 306 ? 25.341 -10.377 11.933 1.00 19.19 306 MET A C 1
ATOM 2298 O O . MET A 1 306 ? 25.259 -9.324 12.568 1.00 21.71 306 MET A O 1
ATOM 2303 N N . ARG A 1 307 ? 26.475 -11.056 11.788 1.00 22.60 307 ARG A N 1
ATOM 2304 C CA . ARG A 1 307 ? 27.738 -10.584 12.352 1.00 22.06 307 ARG A CA 1
ATOM 2305 C C . ARG A 1 307 ? 28.297 -9.421 11.552 1.00 21.03 307 ARG A C 1
ATOM 2306 O O . ARG A 1 307 ? 28.340 -9.460 10.321 1.00 20.16 307 ARG A O 1
ATOM 2314 N N . LYS A 1 308 ? 28.743 -8.384 12.247 1.00 22.12 308 LYS A N 1
ATOM 2315 C CA . LYS A 1 308 ? 29.382 -7.272 11.558 1.00 21.70 308 LYS A CA 1
ATOM 2316 C C . LYS A 1 308 ? 30.879 -7.245 11.848 1.00 19.74 308 LYS A C 1
ATOM 2317 O O . LYS A 1 308 ? 31.307 -7.104 12.997 1.00 20.31 308 LYS A O 1
ATOM 2323 N N . ARG A 1 309 ? 31.671 -7.405 10.795 1.00 15.91 309 ARG A N 1
ATOM 2324 C CA . ARG A 1 309 ? 33.125 -7.457 10.929 1.00 13.62 309 ARG A CA 1
ATOM 2325 C C . ARG A 1 309 ? 33.720 -6.089 11.251 1.00 13.79 309 ARG A C 1
ATOM 2326 O O . ARG A 1 309 ? 33.089 -5.060 11.014 1.00 13.65 309 ARG A O 1
ATOM 2334 N N . GLN A 1 310 ? 34.949 -6.079 11.768 1.00 15.66 310 GLN A N 1
ATOM 2335 C CA . GLN A 1 310 ? 35.678 -4.826 11.943 1.00 16.93 310 GLN A CA 1
ATOM 2336 C C . GLN A 1 310 ? 36.067 -4.292 10.564 1.00 14.48 310 GLN A C 1
ATOM 2337 O O . GLN A 1 310 ? 36.151 -5.055 9.602 1.00 10.83 310 GLN A O 1
ATOM 2343 N N . SER A 1 311 ? 36.288 -2.985 10.461 1.00 14.93 311 SER A N 1
ATOM 2344 C CA . SER A 1 311 ? 36.780 -2.403 9.219 1.00 14.23 311 SER A CA 1
ATOM 2345 C C . SER A 1 311 ? 38.178 -2.927 8.961 1.00 12.60 311 SER A C 1
ATOM 2346 O O . SER A 1 311 ? 38.918 -3.209 9.896 1.00 14.26 311 SER A O 1
ATOM 2349 N N . THR A 1 312 ? 38.549 -3.057 7.696 1.00 9.62 312 THR A N 1
ATOM 2350 C CA . THR A 1 312 ? 39.925 -3.427 7.384 1.00 11.80 312 THR A CA 1
ATOM 2351 C C . THR A 1 312 ? 40.830 -2.204 7.453 1.00 11.81 312 THR A C 1
ATOM 2352 O O . THR A 1 312 ? 42.048 -2.319 7.300 1.00 13.85 312 THR A O 1
ATOM 2356 N N . LEU A 1 313 ? 40.242 -1.035 7.693 1.00 11.67 313 LEU A N 1
ATOM 2357 C CA . LEU A 1 313 ? 41.034 0.182 7.873 1.00 12.47 313 LEU A CA 1
ATOM 2358 C C . LEU A 1 313 ? 41.392 0.449 9.339 1.00 17.54 313 LEU A C 1
ATOM 2359 O O . LEU A 1 313 ? 40.552 0.297 10.230 1.00 19.65 313 LEU A O 1
ATOM 2364 N N . ASP A 1 314 ? 42.648 0.834 9.565 1.00 17.98 314 ASP A N 1
ATOM 2365 C CA . ASP A 1 314 ? 43.134 1.325 10.859 1.00 21.89 314 ASP A CA 1
ATOM 2366 C C . ASP A 1 314 ? 42.954 2.838 10.929 1.00 18.31 314 ASP A C 1
ATOM 2367 O O . ASP A 1 314 ? 42.861 3.508 9.893 1.00 18.31 314 ASP A O 1
ATOM 2372 N N . VAL A 1 315 ? 42.931 3.388 12.140 1.00 18.03 315 VAL A N 1
ATOM 2373 C CA . VAL A 1 315 ? 42.819 4.839 12.297 1.00 22.90 315 VAL A CA 1
ATOM 2374 C C . VAL A 1 315 ? 44.084 5.521 11.771 1.00 19.99 315 VAL A C 1
ATOM 2375 O O . VAL A 1 315 ? 44.056 6.672 11.344 1.00 24.95 315 VAL A O 1
ATOM 2379 N N . ASP A 1 316 ? 45.185 4.780 11.765 1.00 19.63 316 ASP A N 1
ATOM 2380 C CA . ASP A 1 316 ? 46.458 5.283 11.254 1.00 23.13 316 ASP A CA 1
ATOM 2381 C C . ASP A 1 316 ? 46.584 5.173 9.729 1.00 24.47 316 ASP A C 1
ATOM 2382 O O . ASP A 1 316 ? 47.629 5.509 9.159 1.00 25.21 316 ASP A O 1
ATOM 2387 N N . ASP A 1 317 ? 45.535 4.701 9.062 1.00 20.64 317 ASP A N 1
ATOM 2388 C CA . ASP A 1 317 ? 45.594 4.554 7.608 1.00 17.25 317 ASP A CA 1
ATOM 2389 C C . ASP A 1 317 ? 45.316 5.864 6.882 1.00 18.10 317 ASP A C 1
ATOM 2390 O O . ASP A 1 317 ? 44.637 6.745 7.406 1.00 19.10 317 ASP A O 1
ATOM 2395 N N . GLN A 1 318 ? 45.855 5.979 5.672 1.00 16.86 318 GLN A N 1
ATOM 2396 C CA . GLN A 1 318 ? 45.613 7.130 4.811 1.00 18.25 318 GLN A CA 1
ATOM 2397 C C . GLN A 1 318 ? 45.074 6.668 3.467 1.00 14.65 318 GLN A C 1
ATOM 2398 O O . GLN A 1 318 ? 45.517 5.641 2.946 1.00 13.97 318 GLN A O 1
ATOM 2404 N N . ALA A 1 319 ? 44.134 7.425 2.900 1.00 12.35 319 ALA A N 1
ATOM 2405 C CA . ALA A 1 319 ? 43.599 7.121 1.575 1.00 9.04 319 ALA A CA 1
ATOM 2406 C C . ALA A 1 319 ? 43.829 8.268 0.595 1.00 12.09 319 ALA A C 1
ATOM 2407 O O . ALA A 1 319 ? 43.727 9.442 0.968 1.00 13.92 319 ALA A O 1
ATOM 2409 N N . THR A 1 320 ? 44.113 7.932 -0.665 1.00 9.86 320 THR A N 1
ATOM 2410 C CA . THR A 1 320 ? 44.173 8.941 -1.728 1.00 9.95 320 THR A CA 1
ATOM 2411 C C . THR A 1 320 ? 42.754 9.337 -2.118 1.00 12.22 320 THR A C 1
ATOM 2412 O O . THR A 1 320 ? 41.782 8.699 -1.694 1.00 10.57 320 THR A O 1
ATOM 2416 N N . SER A 1 321 ? 42.632 10.365 -2.955 1.00 9.05 321 SER A N 1
ATOM 2417 C CA . SER A 1 321 ? 41.314 10.871 -3.322 1.00 12.93 321 SER A CA 1
ATOM 2418 C C . SER A 1 321 ? 40.470 9.821 -4.043 1.00 12.18 321 SER A C 1
ATOM 2419 O O . SER A 1 321 ? 39.245 9.947 -4.099 1.00 13.88 321 SER A O 1
ATOM 2422 N N . SER A 1 322 ? 41.119 8.788 -4.586 1.00 10.48 322 SER A N 1
ATOM 2423 C CA . SER A 1 322 ? 40.410 7.699 -5.272 1.00 9.82 322 SER A CA 1
ATOM 2424 C C . SER A 1 322 ? 40.098 6.522 -4.350 1.00 9.87 322 SER A C 1
ATOM 2425 O O . SER A 1 322 ? 39.313 5.635 -4.706 1.00 11.38 322 SER A O 1
ATOM 2428 N N . GLY A 1 323 ? 40.706 6.512 -3.168 1.00 8.35 323 GLY A N 1
ATOM 2429 C CA . GLY A 1 323 ? 40.509 5.425 -2.223 1.00 8.10 323 GLY A CA 1
ATOM 2430 C C . GLY A 1 323 ? 41.675 4.457 -2.103 1.00 7.28 323 GLY A C 1
ATOM 2431 O O . GLY A 1 323 ? 41.574 3.461 -1.378 1.00 7.45 323 GLY A O 1
ATOM 2432 N N . LEU A 1 324 ? 42.782 4.726 -2.799 1.00 7.52 324 LEU A N 1
ATOM 2433 C CA . LEU A 1 324 ? 43.962 3.873 -2.680 1.00 7.78 324 LEU A CA 1
ATOM 2434 C C . LEU A 1 324 ? 44.577 4.017 -1.294 1.00 8.60 324 LEU A C 1
ATOM 2435 O O . LEU A 1 324 ? 44.733 5.130 -0.784 1.00 10.30 324 LEU A O 1
ATOM 2440 N N . VAL A 1 325 ? 44.926 2.883 -0.692 1.00 7.05 325 VAL A N 1
ATOM 2441 C CA . VAL A 1 325 ? 45.561 2.860 0.624 1.00 6.84 325 VAL A CA 1
ATOM 2442 C C . VAL A 1 325 ? 46.845 2.043 0.533 1.00 8.99 325 VAL A C 1
ATOM 2443 O O . VAL A 1 325 ? 46.859 0.960 -0.055 1.00 8.19 325 VAL A O 1
ATOM 2447 N N . PHE A 1 326 ? 47.927 2.556 1.107 1.00 9.93 326 PHE A N 1
ATOM 2448 C CA . PHE A 1 326 ? 49.177 1.810 1.124 1.00 13.05 326 PHE A CA 1
ATOM 2449 C C . PHE A 1 326 ? 49.521 1.350 2.543 1.00 18.25 326 PHE A C 1
ATOM 2450 O O . PHE A 1 326 ? 49.399 2.113 3.506 1.00 17.13 326 PHE A O 1
ATOM 2458 N N . ASP A 1 327 ? 49.898 0.081 2.671 1.00 21.90 327 ASP A N 1
ATOM 2459 C CA . ASP A 1 327 ? 50.222 -0.494 3.972 1.00 20.72 327 ASP A CA 1
ATOM 2460 C C . ASP A 1 327 ? 51.619 -0.051 4.374 1.00 27.67 327 ASP A C 1
ATOM 2461 O O . ASP A 1 327 ? 52.540 -0.101 3.553 1.00 27.02 327 ASP A O 1
#

Nearest PDB structures (foldseek):
  3zbq-assembly1_A  TM=1.003E+00  e=1.144E-69  Phikzvirus phiKZ
  3zbp-assembly1_A  TM=9.225E-01  e=1.018E-54  Phikzvirus phiKZ
  3j5v-assembly1_a-1  TM=9.341E-01  e=2.320E-32  Pseudomonas phage 201phi2-1
  3rb8-assembly1_A  TM=9.255E-01  e=1.619E-31  Pseudomonas phage 201phi2-1
  1w5e-assembly7_G  TM=6.523E-01  e=4.662E-11  Methanocaldococcus jannaschii

Organism: Pseudomonas phage phiKZ (NCBI:txid2905945)

Solvent-accessible surface area: 16232 Å² total; per-residue (Å²): 163,36,92,1,33,0,0,1,0,2,16,19,0,0,130,3,1,74,92,3,97,67,134,34,169,44,20,1,2,0,2,1,6,82,157,30,94,32,191,57,17,68,138,120,27,17,34,39,6,84,29,170,190,166,7,128,19,38,72,92,66,43,170,36,0,35,149,37,0,60,93,77,6,73,66,5,12,156,98,12,70,13,0,27,1,1,0,0,1,0,23,0,2,16,6,11,3,0,11,0,0,2,32,0,1,16,47,4,5,106,106,50,28,5,3,0,0,0,0,10,0,20,8,116,42,28,67,1,1,129,6,0,28,18,0,18,154,34,0,76,34,16,0,68,99,7,155,15,0,0,3,0,8,36,17,38,30,66,118,77,74,74,112,77,112,15,31,100,72,0,31,84,6,0,54,2,0,18,26,2,4,21,78,92,10,122,84,15,100,58,119,52,6,20,35,0,0,13,0,40,106,103,50,157,30,88,60,59,3,2,19,2,32,22,4,84,59,113,98,86,4,103,74,28,118,103,22,21,0,10,0,1,0,2,15,62,70,133,112,39,102,62,33,48,128,30,84,24,75,15,22,0,54,2,69,94,164,127,28,153,41,66,8,8,0,0,1,0,0,15,92,21,22,77,99,7,98,88,72,5,63,70,37,52,92,86,42,71,148,51,80,89,121,120,235,189,187,157,64,119,106,88,163,118,47,155,71,59,135,93,46,107,60,152,194

Foldseek 3Di:
DALEEEEQKELVSLVLCVVLPPLDDRYAYEYLAPVSDDPPHDPLRYDHQADPHGRHHDFLPQVVLLVRCLVCQVVVCVSRPGHLEYEYEEEQQGHISLRSRLSNVLVQLLVVHHYEYEYEQEPPDPSSLVSNLVSLVSQFVSLVNSVAAHEYAYDYPPVPDPVVVVSVVSSVVVSVVCVLRVQPFPQCHSVLSSCLRRVVVPDPDDSGYKYKDKAQDLVRQLPDPQWAGKEKEACDPVPPDDRDDYNYYGYTHDPVVPDDGGMMMITIGHVCSVVVNVVSVVSVVVNVVVVVPDDDDDDPDDPPWDADPVGDTDD

InterPro domains:
  IPR036525 Tubulin/FtsZ, GTPase domain superfamily [G3DSA:3.40.50.1440] (1-327)
  IPR036525 Tubulin/FtsZ, GTPase domain superfamily [SSF52490] (6-195)
  IPR054768 Phage tubulin-like protein, C-terminal domain [PF22334] (200-285)